Protein AF-A0A1W2BF92-F1 (afdb_monomer_lite)

pLDDT: mean 70.76, std 17.31, range [30.48, 93.75]

Sequence (198 aa):
MRKFMKIHILICIIYGFLFNINAYSQMSSNKFELELEKGIEQENPQYYNGLKTILKEFQEHLISKGIIENSDYKSYVGLLNEVSLDKHKEYKIDFNIEDSLQNLAKRLNYKGPSPEILAKRVKYFNETHSKSFLFNQKVSKLARENKEFNRFIYASILLEIYDENDFVLPMVKLNFFRLLDPNSDFVVTTYVGKGYPE

Organism: NCBI:txid504486

Structure (mmCIF, N/CA/C/O backbone):
data_AF-A0A1W2BF92-F1
#
_entry.id   AF-A0A1W2BF92-F1
#
loop_
_atom_site.group_PDB
_atom_site.id
_atom_site.type_symbol
_atom_site.label_atom_id
_atom_site.label_alt_id
_atom_site.label_comp_id
_atom_site.label_asym_id
_atom_site.label_entity_id
_atom_site.label_seq_id
_atom_site.pdbx_PDB_ins_code
_atom_site.Cartn_x
_atom_site.Cartn_y
_atom_site.Cartn_z
_atom_site.occupancy
_atom_site.B_iso_or_equiv
_atom_site.auth_seq_id
_atom_site.auth_comp_id
_atom_site.auth_asym_id
_atom_site.auth_atom_id
_atom_site.pdbx_PDB_model_num
ATOM 1 N N . MET A 1 1 ? 44.942 17.182 48.357 1.00 42.00 1 MET A N 1
ATOM 2 C CA . MET A 1 1 ? 44.927 17.000 46.885 1.00 42.00 1 MET A CA 1
ATOM 3 C C . MET A 1 1 ? 43.512 16.662 46.410 1.00 42.00 1 MET A C 1
ATOM 5 O O . MET A 1 1 ? 43.121 15.508 46.414 1.00 42.00 1 MET A O 1
ATOM 9 N N . ARG A 1 2 ? 42.708 17.674 46.055 1.00 46.66 2 ARG A N 1
ATOM 10 C CA . ARG A 1 2 ? 41.346 17.536 45.494 1.00 46.66 2 ARG A CA 1
ATOM 11 C C . ARG A 1 2 ? 41.205 18.514 44.322 1.00 46.66 2 ARG A C 1
ATOM 13 O O . ARG A 1 2 ? 40.629 19.580 44.488 1.00 46.66 2 ARG A O 1
ATOM 20 N N . LYS A 1 3 ? 41.794 18.210 43.163 1.00 44.38 3 LYS A N 1
ATOM 21 C CA . LYS A 1 3 ? 41.564 18.999 41.929 1.00 44.38 3 LYS A CA 1
ATOM 22 C C . LYS A 1 3 ? 41.477 18.179 40.635 1.00 44.38 3 LYS A C 1
ATOM 24 O O . LYS A 1 3 ? 40.933 18.689 39.669 1.00 44.38 3 LYS A O 1
ATOM 29 N N . PHE A 1 4 ? 41.882 16.906 40.622 1.00 39.03 4 PHE A N 1
ATOM 30 C CA . PHE A 1 4 ? 41.870 16.099 39.391 1.00 39.03 4 PHE A CA 1
ATOM 31 C C . PHE A 1 4 ? 40.548 15.364 39.092 1.00 39.03 4 PHE A C 1
ATOM 33 O O . PHE A 1 4 ? 40.265 15.080 37.935 1.00 39.03 4 PHE A O 1
ATOM 40 N N . MET A 1 5 ? 39.672 15.139 40.082 1.00 38.97 5 MET A N 1
ATOM 41 C CA . MET A 1 5 ? 38.412 14.400 39.862 1.00 38.97 5 MET A CA 1
ATOM 42 C C . MET A 1 5 ? 37.338 15.161 39.066 1.00 38.97 5 MET A C 1
ATOM 44 O O . MET A 1 5 ? 36.429 14.532 38.538 1.00 38.97 5 MET A O 1
ATOM 48 N N . LYS A 1 6 ? 37.405 16.497 38.959 1.00 35.97 6 LYS A N 1
ATOM 49 C CA . LYS A 1 6 ? 36.344 17.273 38.286 1.00 35.97 6 LYS A CA 1
ATOM 50 C C . LYS A 1 6 ? 36.469 17.282 36.758 1.00 35.97 6 LYS A C 1
ATOM 52 O O . LYS A 1 6 ? 35.450 17.334 36.082 1.00 35.97 6 LYS A O 1
ATOM 57 N N . ILE A 1 7 ? 37.686 17.184 36.214 1.00 43.19 7 ILE A N 1
ATOM 58 C CA . ILE A 1 7 ? 37.920 17.224 34.759 1.00 43.19 7 ILE A CA 1
ATOM 59 C C . ILE A 1 7 ? 37.537 15.892 34.103 1.00 43.19 7 ILE A C 1
ATOM 61 O O . ILE A 1 7 ? 36.932 15.889 33.037 1.00 43.19 7 ILE A O 1
ATOM 65 N N . HIS A 1 8 ? 37.817 14.759 34.751 1.00 37.59 8 HIS A N 1
ATOM 66 C CA . HIS A 1 8 ? 37.477 13.444 34.196 1.00 37.59 8 HIS A CA 1
ATOM 67 C C . HIS A 1 8 ? 35.967 13.183 34.186 1.00 37.59 8 HIS A C 1
ATOM 69 O O . HIS A 1 8 ? 35.456 12.631 33.219 1.00 37.59 8 HIS A O 1
ATOM 75 N N . ILE A 1 9 ? 35.234 13.670 35.194 1.00 50.66 9 ILE A N 1
ATOM 76 C CA . ILE A 1 9 ? 33.765 13.608 35.194 1.00 50.66 9 ILE A CA 1
ATOM 77 C C . ILE A 1 9 ? 33.187 14.481 34.067 1.00 50.66 9 ILE A C 1
ATOM 79 O O . ILE A 1 9 ? 32.264 14.053 33.381 1.00 50.66 9 ILE A O 1
ATOM 83 N N . LEU A 1 10 ? 33.764 15.661 33.810 1.00 43.12 10 LEU A N 1
ATOM 84 C CA . LEU A 1 10 ? 33.308 16.551 32.737 1.00 43.12 10 LEU A CA 1
ATOM 85 C C . LEU A 1 10 ? 33.543 15.951 31.337 1.00 43.12 10 LEU A C 1
ATOM 87 O O . LEU A 1 10 ? 32.662 16.027 30.485 1.00 43.12 10 LEU A O 1
ATOM 91 N N . ILE A 1 11 ? 34.692 15.302 31.111 1.00 50.09 11 ILE A N 1
ATOM 92 C CA . ILE A 1 11 ? 35.009 14.633 29.836 1.00 50.09 11 ILE A CA 1
ATOM 93 C C . ILE A 1 11 ? 34.083 13.431 29.599 1.00 50.09 11 ILE A C 1
ATOM 95 O O . ILE A 1 11 ? 33.593 13.263 28.485 1.00 50.09 11 ILE A O 1
ATOM 99 N N . CYS A 1 12 ? 33.766 12.644 30.632 1.00 46.81 12 CYS A N 1
ATOM 100 C CA . CYS A 1 12 ? 32.823 11.528 30.506 1.00 46.81 12 CYS A CA 1
ATOM 101 C C . CYS A 1 12 ? 31.386 11.992 30.216 1.00 46.81 12 CYS A C 1
ATOM 103 O O . CYS A 1 12 ? 30.682 11.332 29.457 1.00 46.81 12 CYS A O 1
ATOM 105 N N . ILE A 1 13 ? 30.954 13.135 30.760 1.00 50.81 13 ILE A N 1
ATOM 106 C CA . ILE A 1 13 ? 29.630 13.709 30.463 1.00 50.81 13 ILE A CA 1
ATOM 107 C C . ILE A 1 13 ? 29.575 14.234 29.022 1.00 50.81 13 ILE A C 1
ATOM 109 O O . ILE A 1 13 ? 28.582 14.006 28.338 1.00 50.81 13 ILE A O 1
ATOM 113 N N . ILE A 1 14 ? 30.644 14.868 28.528 1.00 51.12 14 ILE A N 1
ATOM 114 C CA . ILE A 1 14 ? 30.721 15.351 27.140 1.00 51.12 14 ILE A CA 1
ATOM 115 C C . ILE A 1 14 ? 30.773 14.178 26.151 1.00 51.12 14 ILE A C 1
ATOM 117 O O . ILE A 1 14 ? 30.070 14.216 25.148 1.00 51.12 14 ILE A O 1
ATOM 121 N N . TYR A 1 15 ? 31.521 13.107 26.442 1.00 42.62 15 TYR A N 1
ATOM 122 C CA . TYR A 1 15 ? 31.497 11.884 25.627 1.00 42.62 15 TYR A CA 1
ATOM 123 C C . TYR A 1 15 ? 30.137 11.179 25.689 1.00 42.62 15 TYR A C 1
ATOM 125 O O . TYR A 1 15 ? 29.644 10.731 24.659 1.00 42.62 15 TYR A O 1
ATOM 133 N N . GLY A 1 16 ? 29.487 11.144 26.856 1.00 40.56 16 GLY A N 1
ATOM 134 C CA . GLY A 1 16 ? 28.121 10.640 27.001 1.00 40.56 16 GLY A CA 1
ATOM 135 C C . GLY A 1 16 ? 27.102 11.454 26.199 1.00 40.56 16 GLY A C 1
ATOM 136 O O . GLY A 1 16 ? 26.212 10.867 25.593 1.00 40.56 16 GLY A O 1
ATOM 137 N N . PHE A 1 17 ? 27.251 12.780 26.123 1.00 43.97 17 PHE A N 1
ATOM 138 C CA . PHE A 1 17 ? 26.407 13.638 25.288 1.00 43.97 17 PHE A CA 1
ATOM 139 C C . PHE A 1 17 ? 26.731 13.482 23.795 1.00 43.97 17 PHE A C 1
ATOM 141 O O . PHE A 1 17 ? 25.816 13.320 23.001 1.00 43.97 17 PHE A O 1
ATOM 148 N N . LEU A 1 18 ? 28.006 13.436 23.397 1.00 39.97 18 LEU A N 1
ATOM 149 C CA . LEU A 1 18 ? 28.418 13.271 21.994 1.00 39.97 18 LEU A CA 1
ATOM 150 C C . LEU A 1 18 ? 28.071 11.885 21.424 1.00 39.97 18 LEU A C 1
ATOM 152 O O . LEU A 1 18 ? 27.736 11.788 20.247 1.00 39.97 18 LEU A O 1
ATOM 156 N N . PHE A 1 19 ? 28.075 10.829 22.245 1.00 38.28 19 PHE A N 1
ATOM 157 C CA . PHE A 1 19 ? 27.623 9.496 21.830 1.00 38.28 19 PHE A CA 1
ATOM 158 C C . PHE A 1 19 ? 26.103 9.304 21.930 1.00 38.28 19 PHE A C 1
ATOM 160 O O . PHE A 1 19 ? 25.558 8.536 21.143 1.00 38.28 19 PHE A O 1
ATOM 167 N N . ASN A 1 20 ? 25.395 10.034 22.803 1.00 37.56 20 ASN A N 1
ATOM 168 C CA . ASN A 1 20 ? 23.924 10.074 22.771 1.00 37.56 20 ASN A CA 1
ATOM 169 C C . ASN A 1 20 ? 23.371 10.976 21.658 1.00 37.56 20 ASN A C 1
ATOM 171 O O . ASN A 1 20 ? 22.225 10.799 21.258 1.00 37.56 20 ASN A O 1
ATOM 175 N N . ILE A 1 21 ? 24.166 11.887 21.087 1.00 40.53 21 ILE A N 1
ATOM 176 C CA . ILE A 1 21 ? 23.740 12.656 19.907 1.00 40.53 21 ILE A CA 1
ATOM 177 C C . ILE A 1 21 ? 23.655 11.760 18.653 1.00 40.53 21 ILE A C 1
ATOM 179 O O . ILE A 1 21 ? 22.843 12.031 17.778 1.00 40.53 21 ILE A O 1
ATOM 183 N N . ASN A 1 22 ? 24.366 10.626 18.610 1.00 33.88 22 ASN A N 1
ATOM 184 C CA . ASN A 1 22 ? 24.158 9.586 17.587 1.00 33.88 22 ASN A CA 1
ATOM 185 C C . ASN A 1 22 ? 23.071 8.557 17.958 1.00 33.88 22 ASN A C 1
ATOM 187 O O . ASN A 1 22 ? 22.793 7.657 17.172 1.00 33.88 22 ASN A O 1
ATOM 191 N N . ALA A 1 23 ? 22.453 8.697 19.136 1.00 36.94 23 ALA A N 1
ATOM 192 C CA . ALA A 1 23 ? 21.217 8.013 19.510 1.00 36.94 23 ALA A CA 1
ATOM 193 C C . ALA A 1 23 ? 19.978 8.903 19.296 1.00 36.94 23 ALA A C 1
ATOM 195 O O . ALA A 1 23 ? 18.866 8.499 19.639 1.00 36.94 23 ALA A O 1
ATOM 196 N N . TYR A 1 24 ? 20.135 10.081 18.670 1.00 35.91 24 TYR A N 1
ATOM 197 C CA . TYR A 1 24 ? 19.048 10.602 17.851 1.00 35.91 24 TYR A CA 1
ATOM 198 C C . TYR A 1 24 ? 18.766 9.534 16.810 1.00 35.91 24 TYR A C 1
ATOM 200 O O . TYR A 1 24 ? 19.644 9.206 16.013 1.00 35.91 24 TYR A O 1
ATOM 208 N N . SER A 1 25 ? 17.560 8.973 16.875 1.00 40.12 25 SER A N 1
ATOM 209 C CA . SER A 1 25 ? 16.937 8.198 15.813 1.00 40.12 25 SER A CA 1
ATOM 210 C C . SER A 1 25 ? 17.530 8.608 14.467 1.00 40.12 25 SER A C 1
ATOM 212 O O . SER A 1 25 ? 17.279 9.726 14.005 1.00 40.12 25 SER A O 1
ATOM 214 N N . GLN A 1 26 ? 18.344 7.752 13.847 1.00 44.19 26 GLN A N 1
ATOM 215 C CA . GLN A 1 26 ? 18.575 7.896 12.418 1.00 44.19 26 GLN A CA 1
ATOM 216 C C . GLN A 1 26 ? 17.192 7.713 11.805 1.00 44.19 26 GLN A C 1
ATOM 218 O O . GLN A 1 26 ? 16.708 6.587 11.710 1.00 44.19 26 GLN A O 1
ATOM 223 N N . MET A 1 27 ? 16.503 8.838 11.564 1.00 51.09 27 MET A N 1
ATOM 224 C CA . MET A 1 27 ? 15.141 8.850 11.055 1.00 51.09 27 MET A CA 1
ATOM 225 C C . MET A 1 27 ? 15.158 7.982 9.816 1.00 51.09 27 MET A C 1
ATOM 227 O O . MET A 1 27 ? 15.932 8.221 8.883 1.00 51.09 27 MET A O 1
ATOM 231 N N . SER A 1 28 ? 14.360 6.927 9.861 1.00 60.97 28 SER A N 1
ATOM 232 C CA . SER A 1 28 ? 14.237 6.036 8.736 1.00 60.97 28 SER A CA 1
ATOM 233 C C . SER A 1 28 ? 13.740 6.838 7.535 1.00 60.97 28 SER A C 1
ATOM 235 O O . SER A 1 28 ? 12.911 7.741 7.657 1.00 60.97 28 SER A O 1
ATOM 237 N N . SER A 1 29 ? 14.320 6.575 6.372 1.00 70.31 29 SER A N 1
ATOM 238 C CA . SER A 1 29 ? 14.093 7.365 5.168 1.00 70.31 29 SER A CA 1
ATOM 239 C C . SER A 1 29 ? 13.235 6.595 4.177 1.00 70.31 29 SER A C 1
ATOM 241 O O . SER A 1 29 ? 13.363 5.380 4.052 1.00 70.31 29 SER A O 1
ATOM 243 N N . ASN A 1 30 ? 12.414 7.335 3.431 1.00 72.94 30 ASN A N 1
ATOM 244 C CA . ASN A 1 30 ? 11.644 6.831 2.294 1.00 72.94 30 ASN A CA 1
ATOM 245 C C . ASN A 1 30 ? 12.386 6.979 0.949 1.00 72.94 30 ASN A C 1
ATOM 247 O O . ASN A 1 30 ? 11.792 6.982 -0.129 1.00 72.94 30 ASN A O 1
ATOM 251 N N . LYS A 1 31 ? 13.704 7.200 0.980 1.00 73.75 31 LYS A N 1
ATOM 252 C CA . LYS A 1 31 ? 14.497 7.478 -0.225 1.00 73.75 31 LYS A CA 1
ATOM 253 C C . LYS A 1 31 ? 14.572 6.279 -1.167 1.00 73.75 31 LYS A C 1
ATOM 255 O O . LYS A 1 31 ? 14.502 6.470 -2.378 1.00 73.75 31 LYS A O 1
ATOM 260 N N . PHE A 1 32 ? 14.694 5.066 -0.631 1.00 72.62 32 PHE A N 1
ATOM 261 C CA . PHE A 1 32 ? 14.631 3.844 -1.435 1.00 72.62 32 PHE A CA 1
ATOM 262 C C . PHE A 1 32 ? 13.297 3.755 -2.183 1.00 72.62 32 PHE A C 1
ATOM 264 O O . PHE A 1 32 ? 13.260 3.428 -3.368 1.00 72.62 32 PHE A O 1
ATOM 271 N N . GLU A 1 33 ? 12.225 4.116 -1.490 1.00 73.7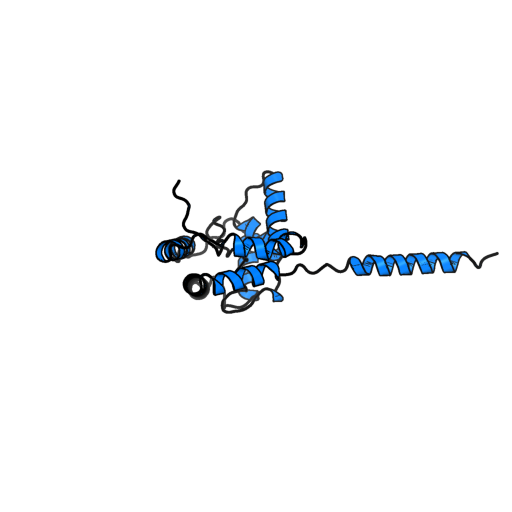5 33 GLU A N 1
ATOM 272 C CA . GLU A 1 33 ? 10.845 4.005 -1.915 1.00 73.75 33 GLU A CA 1
ATOM 273 C C . GLU A 1 33 ? 10.523 4.971 -3.051 1.00 73.75 33 GLU A C 1
ATOM 275 O O . GLU A 1 33 ? 9.954 4.583 -4.072 1.00 73.75 33 GLU A O 1
ATOM 280 N N . LEU A 1 34 ? 10.974 6.214 -2.900 1.00 76.44 34 LEU A N 1
ATOM 281 C CA . LEU A 1 34 ? 10.844 7.259 -3.913 1.00 76.44 34 LEU A CA 1
ATOM 282 C C . LEU A 1 34 ? 11.666 6.952 -5.165 1.00 76.44 34 LEU A C 1
ATOM 284 O O . LEU A 1 34 ? 11.254 7.269 -6.278 1.00 76.44 34 LEU A O 1
ATOM 288 N N . GLU A 1 35 ? 12.840 6.344 -5.010 1.00 74.81 35 GLU A N 1
ATOM 289 C CA . GLU A 1 35 ? 13.630 5.936 -6.165 1.00 74.81 35 GLU A CA 1
ATOM 290 C C . GLU A 1 35 ? 12.971 4.736 -6.855 1.00 74.81 35 GLU A C 1
ATOM 292 O O . GLU A 1 35 ? 12.761 4.841 -8.060 1.00 74.81 35 GLU A O 1
ATOM 297 N N . LEU A 1 36 ? 12.564 3.691 -6.101 1.00 75.00 36 LEU A N 1
ATOM 298 C CA . LEU A 1 36 ? 11.431 2.766 -6.354 1.00 75.00 36 LEU A CA 1
ATOM 299 C C . LEU A 1 36 ? 10.491 3.227 -7.489 1.00 75.00 36 LEU A C 1
ATOM 301 O O . LEU A 1 36 ? 10.542 2.838 -8.664 1.00 75.00 36 LEU A O 1
ATOM 305 N N . GLU A 1 37 ? 9.660 4.157 -7.067 1.00 77.19 37 GLU A N 1
ATOM 306 C CA . GLU A 1 37 ? 8.627 4.817 -7.835 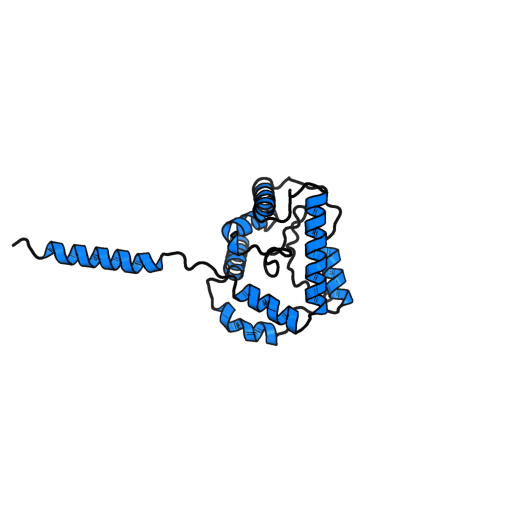1.00 77.19 37 GLU A CA 1
ATOM 307 C C . GLU A 1 37 ? 9.145 5.463 -9.119 1.00 77.19 37 GLU A C 1
ATOM 309 O O . GLU A 1 37 ? 8.680 5.116 -10.204 1.00 77.19 37 GLU A O 1
ATOM 314 N N . LYS A 1 38 ? 10.152 6.341 -9.024 1.00 79.62 38 LYS A N 1
ATOM 315 C CA . LYS A 1 38 ? 10.643 7.115 -10.177 1.00 79.62 38 LYS A CA 1
ATOM 316 C C . LYS A 1 38 ? 11.066 6.241 -11.346 1.00 79.62 38 LYS A C 1
ATOM 318 O O . LYS A 1 38 ? 10.788 6.573 -12.491 1.00 79.62 38 LYS A O 1
ATOM 323 N N . GLY A 1 39 ? 11.749 5.124 -11.095 1.00 78.75 39 GLY A N 1
ATOM 324 C CA . GLY A 1 39 ? 12.138 4.267 -12.228 1.00 78.75 39 GLY A CA 1
ATOM 325 C C . GLY A 1 39 ? 10.971 3.487 -12.812 1.00 78.75 39 GLY A C 1
ATOM 326 O O . GLY A 1 39 ? 10.982 3.231 -14.005 1.00 78.75 39 GLY A O 1
ATOM 327 N N . ILE A 1 40 ? 9.949 3.148 -12.024 1.00 79.81 40 ILE A N 1
ATOM 328 C CA . ILE A 1 40 ? 8.753 2.490 -12.570 1.00 79.81 40 ILE A CA 1
ATOM 329 C C . ILE A 1 40 ? 7.938 3.484 -13.388 1.00 79.81 40 ILE A C 1
ATOM 331 O O . ILE A 1 40 ? 7.480 3.134 -14.471 1.00 79.81 40 ILE A O 1
ATOM 335 N N . GLU A 1 41 ? 7.827 4.729 -12.925 1.00 85.88 41 GLU A N 1
ATOM 336 C CA . GLU A 1 41 ? 7.270 5.831 -13.708 1.00 85.88 41 GLU A CA 1
ATOM 337 C C . GLU A 1 41 ? 8.029 6.024 -15.030 1.00 85.88 41 GLU A C 1
ATOM 339 O O . GLU A 1 41 ? 7.402 6.175 -16.075 1.00 85.88 41 GLU A O 1
ATOM 344 N N . GLN A 1 42 ? 9.363 5.962 -15.010 1.00 86.19 42 GLN A N 1
ATOM 345 C CA . GLN A 1 42 ? 10.193 6.122 -16.208 1.00 86.19 42 GLN A CA 1
ATOM 346 C C . GLN A 1 42 ? 10.093 4.939 -17.181 1.00 86.19 42 GLN A C 1
ATOM 348 O O . GLN A 1 42 ? 9.930 5.149 -18.380 1.00 86.19 42 GLN A O 1
ATOM 353 N N . GLU A 1 43 ? 10.207 3.703 -16.693 1.00 84.69 43 GLU A N 1
ATOM 354 C CA . GLU A 1 43 ? 10.224 2.508 -17.546 1.00 84.69 43 GLU A CA 1
ATOM 355 C C . GLU A 1 43 ? 8.822 2.075 -17.985 1.00 84.69 43 GLU A C 1
ATOM 357 O O . GLU A 1 43 ? 8.648 1.545 -19.080 1.00 84.69 43 GLU A O 1
ATOM 362 N N . ASN A 1 44 ? 7.816 2.276 -17.131 1.00 84.94 44 ASN A N 1
ATOM 363 C CA . ASN A 1 44 ? 6.451 1.796 -17.336 1.00 84.94 44 ASN A CA 1
ATOM 364 C C . ASN A 1 44 ? 5.411 2.873 -16.950 1.00 84.94 44 ASN A C 1
ATOM 366 O O . ASN A 1 44 ? 4.555 2.628 -16.092 1.00 84.94 44 ASN A O 1
ATOM 370 N N . PRO A 1 45 ? 5.407 4.052 -17.603 1.00 89.31 45 PRO A N 1
ATOM 371 C CA . PRO A 1 45 ? 4.549 5.183 -17.229 1.00 89.31 45 PRO A CA 1
ATOM 372 C C . PRO A 1 45 ? 3.052 4.858 -17.288 1.00 89.31 45 PRO A C 1
ATOM 374 O O . PRO A 1 45 ? 2.271 5.360 -16.483 1.00 89.31 45 PRO A O 1
ATOM 377 N N . GLN A 1 46 ? 2.628 3.997 -18.219 1.00 90.56 46 GLN A N 1
ATOM 378 C CA . GLN A 1 46 ? 1.230 3.562 -18.320 1.00 90.56 46 GLN A CA 1
ATOM 379 C C . GLN A 1 46 ? 0.805 2.703 -17.126 1.00 90.56 46 GLN A C 1
ATOM 381 O O . GLN A 1 46 ? -0.293 2.883 -16.603 1.00 90.56 46 GLN A O 1
ATOM 386 N N . TYR A 1 47 ? 1.678 1.795 -16.685 1.00 86.88 47 TYR A N 1
ATOM 387 C CA . TYR A 1 47 ? 1.433 0.979 -15.499 1.00 86.88 47 TYR A CA 1
ATOM 388 C C . TYR A 1 47 ? 1.419 1.853 -14.252 1.00 86.88 47 TYR A C 1
ATOM 390 O O . TYR A 1 47 ? 0.458 1.797 -13.491 1.00 86.88 47 TYR A O 1
ATOM 398 N N . TYR A 1 48 ? 2.413 2.734 -14.106 1.00 85.94 48 TYR A N 1
ATOM 399 C CA . TYR A 1 48 ? 2.467 3.684 -13.003 1.00 85.94 48 TYR A CA 1
ATOM 400 C C . TYR A 1 48 ? 1.192 4.532 -12.931 1.00 85.94 48 TYR A C 1
ATOM 402 O O . TYR A 1 48 ? 0.542 4.545 -11.896 1.00 85.94 48 TYR A O 1
ATOM 410 N N . ASN A 1 49 ? 0.751 5.150 -14.033 1.00 87.50 49 ASN A N 1
ATOM 411 C CA . ASN A 1 49 ? -0.500 5.917 -14.064 1.00 87.50 49 ASN A CA 1
ATOM 412 C C . ASN A 1 49 ? -1.738 5.074 -13.730 1.00 87.50 49 ASN A C 1
ATOM 414 O O . ASN A 1 49 ? -2.591 5.541 -12.980 1.00 87.50 49 ASN A O 1
ATOM 418 N N . GLY A 1 50 ? -1.821 3.842 -14.238 1.00 88.06 50 GLY A N 1
ATOM 419 C CA . GLY A 1 50 ? -2.910 2.926 -13.903 1.00 88.06 50 GLY A CA 1
ATOM 420 C C . GLY A 1 50 ? -2.963 2.584 -12.413 1.00 88.06 50 GLY A C 1
ATOM 421 O O . GLY A 1 50 ? -4.055 2.533 -11.852 1.00 88.06 50 GLY A O 1
ATOM 422 N N . LEU A 1 51 ? -1.803 2.417 -11.762 1.00 84.75 51 LEU A N 1
ATOM 423 C CA . LEU A 1 51 ? -1.738 2.240 -10.312 1.00 84.75 51 LEU A CA 1
ATOM 424 C C . LEU A 1 51 ? -2.356 3.442 -9.609 1.00 84.75 51 LEU A C 1
ATOM 426 O O . LEU A 1 51 ? -3.284 3.266 -8.828 1.00 84.75 51 LEU A O 1
ATOM 430 N N . LYS A 1 52 ? -1.910 4.663 -9.937 1.00 83.19 52 LYS A N 1
ATOM 431 C CA . LYS A 1 52 ? -2.424 5.893 -9.306 1.00 83.19 52 LYS A CA 1
ATOM 432 C C . LYS A 1 52 ? -3.946 5.972 -9.365 1.00 83.19 52 LYS A C 1
ATOM 434 O O . LYS A 1 52 ? -4.575 6.339 -8.378 1.00 83.19 52 LYS A O 1
ATOM 439 N N . THR A 1 53 ? -4.522 5.615 -10.512 1.00 87.00 53 THR A N 1
ATOM 440 C CA . THR A 1 53 ? -5.972 5.591 -10.710 1.00 87.00 53 THR A CA 1
ATOM 441 C C . THR A 1 53 ? -6.653 4.582 -9.790 1.00 87.00 53 THR A C 1
ATOM 443 O O . THR A 1 53 ? -7.534 4.981 -9.040 1.00 87.00 53 THR A O 1
ATOM 446 N N . ILE A 1 54 ? -6.208 3.321 -9.769 1.00 86.56 54 ILE A N 1
ATOM 447 C CA . ILE A 1 54 ? -6.815 2.274 -8.924 1.00 86.56 54 ILE A CA 1
ATOM 448 C C . ILE A 1 54 ? -6.725 2.637 -7.440 1.00 86.56 54 ILE A C 1
ATOM 450 O O . ILE A 1 54 ? -7.685 2.453 -6.697 1.00 86.56 54 ILE A O 1
ATOM 454 N N . LEU A 1 55 ? -5.582 3.169 -6.996 1.00 82.50 55 LEU A N 1
ATOM 455 C CA . LEU A 1 55 ? -5.399 3.543 -5.592 1.00 82.50 55 LEU A CA 1
ATOM 456 C C . LEU A 1 55 ? -6.301 4.708 -5.192 1.00 82.50 55 LEU A C 1
ATOM 458 O O . LEU A 1 55 ? -6.864 4.709 -4.099 1.00 82.50 55 LEU A O 1
ATOM 462 N N . LYS A 1 56 ? -6.456 5.682 -6.092 1.00 83.69 56 LYS A N 1
ATOM 463 C CA . LYS A 1 56 ? -7.377 6.795 -5.898 1.00 83.69 56 LYS A CA 1
ATOM 464 C C . LYS A 1 56 ? -8.827 6.304 -5.832 1.00 83.69 56 LYS A C 1
ATOM 466 O O . LYS A 1 56 ? -9.536 6.686 -4.910 1.00 83.69 56 LYS A O 1
ATOM 471 N N . GLU A 1 57 ? -9.243 5.435 -6.751 1.00 87.81 57 GLU A N 1
ATOM 472 C CA . GLU A 1 57 ? -10.592 4.850 -6.768 1.00 87.81 57 GLU A CA 1
ATOM 473 C C . GLU A 1 57 ? -10.875 4.050 -5.492 1.00 87.81 57 GLU A C 1
ATOM 475 O O . GLU A 1 57 ? -11.933 4.206 -4.890 1.00 87.81 57 GLU A O 1
ATOM 480 N N . PHE A 1 58 ? -9.909 3.257 -5.019 1.00 86.12 58 PHE A N 1
ATOM 481 C CA . PHE A 1 58 ? -10.039 2.545 -3.749 1.00 86.12 58 PHE A CA 1
ATOM 482 C C . PHE A 1 58 ? -10.179 3.505 -2.562 1.00 86.12 58 PHE A C 1
ATOM 484 O O . PHE A 1 58 ? -11.037 3.305 -1.707 1.00 86.12 58 PHE A O 1
ATOM 491 N N . GLN A 1 59 ? -9.379 4.574 -2.506 1.00 84.06 59 GLN A N 1
ATOM 492 C CA . GLN A 1 59 ? -9.487 5.573 -1.441 1.00 84.06 59 GLN A CA 1
ATOM 493 C C . GLN A 1 59 ? -10.848 6.281 -1.460 1.00 84.06 59 GLN A C 1
ATOM 495 O O . GLN A 1 59 ? -11.490 6.408 -0.418 1.00 84.06 59 GLN A O 1
ATOM 500 N N . GLU A 1 60 ? -11.304 6.719 -2.634 1.00 87.75 60 GLU A N 1
ATOM 501 C CA . GLU A 1 60 ? -12.634 7.311 -2.818 1.00 87.75 60 GLU A CA 1
ATOM 502 C C . GLU A 1 60 ? -13.733 6.333 -2.393 1.00 87.75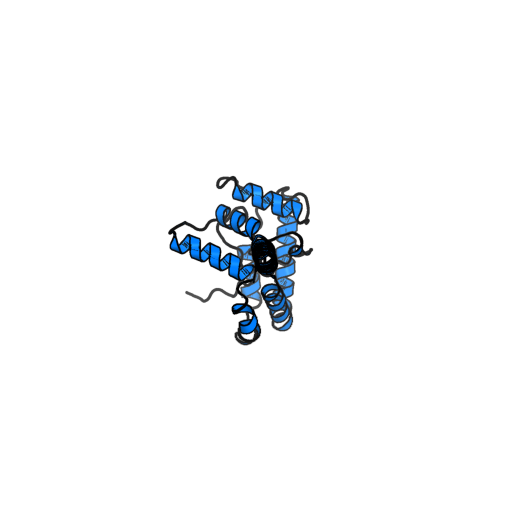 60 GLU A C 1
ATOM 504 O O . GLU A 1 60 ? -14.714 6.732 -1.764 1.00 87.75 60 GLU A O 1
ATOM 509 N N . HIS A 1 61 ? -13.533 5.040 -2.647 1.00 90.06 61 HIS A N 1
ATOM 510 C CA . HIS A 1 61 ? -14.434 3.992 -2.196 1.00 90.06 61 HIS A CA 1
ATOM 511 C C . HIS A 1 61 ? -14.497 3.896 -0.670 1.00 90.06 61 HIS A C 1
ATOM 513 O O . HIS A 1 61 ? -15.594 3.919 -0.111 1.00 90.06 61 HIS A O 1
ATOM 519 N N . LEU A 1 62 ? -13.349 3.866 0.017 1.00 88.62 62 LEU A N 1
ATOM 520 C CA . LEU A 1 62 ? -13.291 3.865 1.486 1.00 88.62 62 LEU A CA 1
ATOM 521 C C . LEU A 1 62 ? -13.998 5.092 2.084 1.00 88.62 62 LEU A C 1
ATOM 523 O O . LEU A 1 62 ? -14.745 4.952 3.055 1.00 88.62 62 LEU A O 1
ATOM 527 N N . ILE A 1 63 ? -13.820 6.270 1.474 1.00 90.19 63 ILE A N 1
ATOM 528 C CA . ILE A 1 63 ? -14.512 7.506 1.872 1.00 90.19 63 ILE A CA 1
ATOM 529 C C . ILE A 1 63 ? -16.024 7.363 1.665 1.00 90.19 63 ILE A C 1
ATOM 531 O O . ILE A 1 63 ? -16.808 7.629 2.573 1.00 90.19 63 ILE A O 1
ATOM 535 N N . SER A 1 64 ? -16.455 6.885 0.494 1.00 93.75 64 SER A N 1
ATOM 536 C CA . SER A 1 64 ? -17.881 6.740 0.162 1.00 93.75 64 SER A CA 1
ATOM 537 C C . SER A 1 64 ? -18.625 5.771 1.089 1.00 93.75 64 SER A C 1
ATOM 539 O O . SER A 1 64 ? -19.823 5.928 1.326 1.00 93.75 64 SER A O 1
ATOM 541 N N . LYS A 1 65 ? -17.913 4.779 1.638 1.00 93.19 65 LYS A N 1
ATOM 542 C CA . LYS A 1 65 ? -18.439 3.809 2.607 1.00 93.19 65 LYS A CA 1
ATOM 543 C C . LYS A 1 65 ? -18.354 4.303 4.055 1.00 93.19 65 LYS A C 1
ATOM 545 O O . LYS A 1 65 ? -18.779 3.578 4.952 1.00 93.19 65 LYS A O 1
ATOM 550 N N . GLY A 1 66 ? -17.819 5.503 4.291 1.00 91.88 66 GLY A N 1
ATOM 551 C CA . GLY A 1 66 ? -17.621 6.068 5.627 1.00 91.88 66 GLY A CA 1
ATOM 552 C C . GLY A 1 66 ? -16.587 5.312 6.463 1.00 91.88 66 GLY A C 1
ATOM 553 O O . GLY A 1 66 ? -16.639 5.368 7.687 1.00 91.88 66 GLY A O 1
ATOM 554 N N . ILE A 1 67 ? -15.686 4.568 5.814 1.00 90.31 67 ILE A N 1
ATOM 555 C CA . ILE A 1 67 ? -14.617 3.805 6.477 1.00 90.31 67 ILE A CA 1
ATOM 556 C C . ILE A 1 67 ? -13.490 4.748 6.900 1.00 90.31 67 ILE A C 1
ATOM 558 O O . ILE A 1 67 ? -12.896 4.579 7.959 1.00 90.31 67 ILE A O 1
ATOM 562 N N . ILE A 1 68 ? -13.223 5.758 6.073 1.00 89.38 68 ILE A N 1
ATOM 563 C CA . ILE A 1 68 ? -12.371 6.899 6.401 1.00 89.38 68 ILE A CA 1
ATOM 564 C C . ILE A 1 68 ? -13.156 8.182 6.124 1.00 89.38 68 ILE A C 1
ATOM 566 O O . ILE A 1 68 ? -13.992 8.215 5.223 1.00 89.38 68 ILE A O 1
ATOM 570 N N . GLU A 1 69 ? -12.911 9.235 6.901 1.00 89.62 69 GLU A N 1
ATOM 571 C CA . GLU A 1 69 ? -13.650 10.498 6.768 1.00 89.62 69 GLU A CA 1
ATOM 572 C C . GLU A 1 69 ? -13.278 11.234 5.479 1.00 89.62 69 GLU A C 1
ATOM 574 O O . GLU A 1 69 ? -14.132 11.751 4.760 1.00 89.62 69 GLU A O 1
ATOM 579 N N . ASN A 1 70 ? -11.983 11.288 5.187 1.00 87.12 70 ASN A N 1
ATOM 580 C CA . ASN A 1 70 ? -11.451 11.962 4.021 1.00 87.12 70 ASN A CA 1
ATOM 581 C C . ASN A 1 70 ? -10.105 11.335 3.621 1.00 87.12 70 ASN A C 1
ATOM 583 O O . ASN A 1 70 ? -9.715 10.268 4.102 1.00 87.12 70 ASN A O 1
ATOM 587 N N . SER A 1 71 ? -9.402 11.979 2.693 1.00 80.50 71 SER A N 1
ATOM 588 C CA . SER A 1 71 ? -8.153 11.461 2.151 1.00 80.50 71 SER A CA 1
ATOM 589 C C . SER A 1 71 ? -6.915 11.778 3.000 1.00 80.50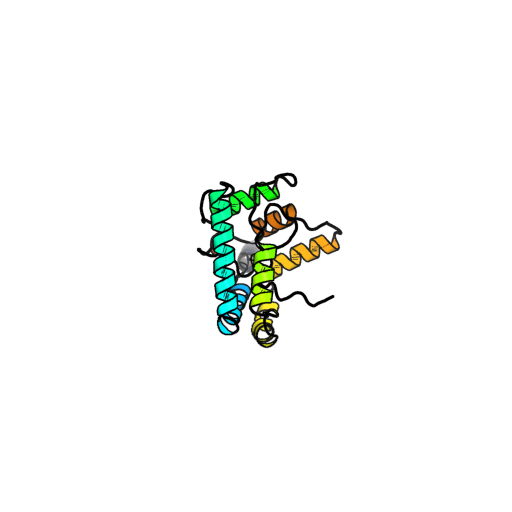 71 SER A C 1
ATOM 591 O O . SER A 1 71 ? -5.815 11.506 2.544 1.00 80.50 71 SER A O 1
ATOM 593 N N . ASP A 1 72 ? -7.029 12.389 4.178 1.00 82.69 72 ASP A N 1
ATOM 594 C CA . ASP A 1 72 ? -5.893 12.835 4.990 1.00 82.69 72 ASP A CA 1
ATOM 595 C C . ASP A 1 72 ? -5.205 11.712 5.792 1.00 82.69 72 ASP A C 1
ATOM 597 O O . ASP A 1 72 ? -5.702 10.592 5.946 1.00 82.69 72 ASP A O 1
ATOM 601 N N . TYR A 1 73 ? -4.009 12.029 6.302 1.00 80.94 73 TYR A N 1
ATOM 602 C CA . TYR A 1 73 ? -3.192 11.098 7.082 1.00 80.94 73 TYR A CA 1
ATOM 603 C C . TYR A 1 73 ? -3.919 10.612 8.337 1.00 80.94 73 TYR A C 1
ATOM 605 O O . TYR A 1 73 ? -3.856 9.432 8.678 1.00 80.94 73 TYR A O 1
ATOM 613 N N . LYS A 1 74 ? -4.636 11.515 9.012 1.00 86.94 74 LYS A N 1
ATOM 614 C CA . LYS A 1 74 ? -5.337 11.217 10.264 1.00 86.94 74 LYS A CA 1
ATOM 615 C C . LYS A 1 74 ? -6.451 10.199 10.052 1.00 86.94 74 LYS A C 1
ATOM 617 O O . LYS A 1 74 ? -6.572 9.277 10.853 1.00 86.94 74 LYS A O 1
ATOM 622 N N . SER A 1 75 ? -7.201 10.323 8.963 1.00 86.69 75 SER A N 1
ATOM 623 C CA . SER A 1 75 ? -8.267 9.401 8.578 1.00 86.69 75 SER A CA 1
ATOM 624 C C . SER A 1 75 ? -7.707 8.004 8.315 1.00 86.69 75 SER A C 1
ATOM 626 O O . SER A 1 75 ? -8.242 7.015 8.814 1.00 86.69 75 SER A O 1
ATOM 628 N N . TYR A 1 76 ? -6.577 7.913 7.605 1.00 84.06 76 TYR A N 1
ATOM 629 C CA . TYR A 1 76 ? -5.913 6.631 7.358 1.00 84.06 76 TYR A CA 1
ATOM 630 C C . TYR A 1 76 ? -5.334 6.007 8.639 1.00 84.06 76 TYR A C 1
ATOM 632 O O . TYR A 1 76 ? -5.511 4.816 8.884 1.00 84.06 76 TYR A O 1
ATOM 640 N N . VAL A 1 77 ? -4.696 6.800 9.505 1.00 86.75 77 VAL A N 1
ATOM 641 C CA . VAL A 1 77 ? -4.209 6.335 10.817 1.00 86.75 77 VAL A CA 1
ATOM 642 C C . VAL A 1 77 ? -5.355 5.881 11.718 1.00 86.75 77 VAL A C 1
ATOM 644 O O . VAL A 1 77 ? -5.190 4.913 12.459 1.00 86.75 77 VAL A O 1
ATOM 647 N N . GLY A 1 78 ? -6.514 6.539 11.655 1.00 88.50 78 GLY A N 1
ATOM 648 C CA . GLY A 1 78 ? -7.734 6.093 12.327 1.00 88.50 78 GLY A CA 1
ATOM 649 C C . GLY A 1 78 ? -8.099 4.664 11.925 1.00 88.50 78 GLY A C 1
ATOM 650 O O . GLY A 1 78 ? -8.181 3.793 12.790 1.00 88.50 78 GLY A O 1
ATOM 651 N N . LEU A 1 79 ? -8.185 4.399 10.617 1.00 88.00 79 LEU A N 1
ATOM 652 C CA . LEU A 1 79 ? -8.441 3.057 10.082 1.00 88.00 79 LEU A CA 1
ATOM 653 C C . LEU A 1 79 ? -7.398 2.031 10.550 1.00 88.00 79 LEU A C 1
ATOM 655 O O . LEU A 1 79 ? -7.760 0.944 11.002 1.00 88.00 79 LEU A O 1
ATOM 659 N N . LEU A 1 80 ? -6.106 2.366 10.467 1.00 87.25 80 LEU A N 1
ATOM 660 C CA . LEU A 1 80 ? -5.037 1.465 10.908 1.00 87.25 80 LEU A CA 1
ATOM 661 C C . LEU A 1 80 ? -5.148 1.141 12.400 1.00 87.25 80 LEU A C 1
ATOM 663 O O . LEU A 1 80 ? -5.009 -0.020 12.774 1.00 87.25 80 LEU A O 1
ATOM 667 N N . ASN A 1 81 ? -5.427 2.138 13.244 1.00 90.50 81 ASN A N 1
ATOM 668 C CA . ASN A 1 81 ? -5.626 1.920 14.674 1.00 90.50 81 ASN A CA 1
ATOM 669 C C . ASN A 1 81 ? -6.808 0.982 14.926 1.00 90.50 81 ASN A C 1
ATOM 671 O O . ASN A 1 81 ? -6.655 0.023 15.679 1.00 90.50 81 ASN A O 1
ATOM 675 N N . GLU A 1 82 ? -7.946 1.202 14.261 1.00 90.19 82 GLU A N 1
ATOM 676 C CA . GLU A 1 82 ? -9.118 0.331 14.389 1.00 90.19 82 GLU A CA 1
ATOM 677 C C . GLU A 1 82 ? -8.801 -1.124 14.017 1.00 90.19 82 GLU A C 1
ATOM 679 O O . GLU A 1 82 ? -9.081 -2.032 14.803 1.00 90.19 82 GLU A O 1
ATOM 684 N N . VAL A 1 83 ? -8.157 -1.358 12.867 1.00 87.62 83 VAL A N 1
ATOM 685 C CA . VAL A 1 83 ? -7.781 -2.720 12.439 1.00 87.62 83 VAL A CA 1
ATOM 686 C C . VAL A 1 83 ? -6.712 -3.332 13.351 1.00 87.62 83 VAL A C 1
ATOM 688 O O . VAL A 1 83 ? -6.736 -4.533 13.609 1.00 87.62 83 VAL A O 1
ATOM 691 N N . SER A 1 84 ? -5.792 -2.521 13.879 1.00 87.62 84 SER A N 1
ATOM 692 C CA . SER A 1 84 ? -4.726 -2.967 14.789 1.00 87.62 84 SER A CA 1
ATOM 693 C C . SER A 1 84 ? -5.188 -3.242 16.223 1.00 87.62 84 SER A C 1
ATOM 695 O O . SER A 1 84 ? -4.371 -3.630 17.055 1.00 87.62 84 SER A O 1
ATOM 697 N N . LEU A 1 85 ? -6.463 -3.001 16.543 1.00 88.38 85 LEU A N 1
ATOM 698 C CA . LEU A 1 85 ? -7.039 -3.236 17.870 1.00 88.38 85 LEU A CA 1
ATOM 699 C C . LEU A 1 85 ? -8.114 -4.325 17.852 1.00 88.38 85 LEU A C 1
ATOM 701 O O . LEU A 1 85 ? -8.284 -5.018 18.855 1.00 88.38 85 LEU A O 1
ATOM 705 N N . ASP A 1 86 ? -8.797 -4.519 16.723 1.00 82.44 86 ASP A N 1
ATOM 706 C CA . ASP A 1 86 ? -9.854 -5.515 16.584 1.00 82.44 86 ASP A CA 1
ATOM 707 C C . ASP A 1 86 ? -9.669 -6.376 15.329 1.00 82.44 86 ASP A C 1
ATOM 709 O O . ASP A 1 86 ? -9.999 -5.992 14.207 1.00 82.44 86 ASP A O 1
ATOM 713 N N . LYS A 1 87 ? -9.194 -7.608 15.538 1.00 74.44 87 LYS A N 1
ATOM 714 C CA . LYS A 1 87 ? -9.011 -8.593 14.464 1.00 74.44 87 LYS A CA 1
ATOM 715 C C . LYS A 1 87 ? -10.326 -9.056 13.817 1.00 74.44 87 LYS A C 1
ATOM 717 O O . LYS A 1 87 ? -10.284 -9.581 12.707 1.00 74.44 87 LYS A O 1
ATOM 722 N N . HIS A 1 88 ? -11.472 -8.875 14.477 1.00 80.62 88 HIS A N 1
ATOM 723 C CA . HIS A 1 88 ? -12.791 -9.304 13.996 1.00 80.62 88 HIS A CA 1
ATOM 724 C C . HIS A 1 88 ? -13.574 -8.194 13.292 1.00 80.62 88 HIS A C 1
ATOM 726 O O . HIS A 1 88 ? -14.653 -8.453 12.763 1.00 80.62 88 HIS A O 1
ATOM 732 N N . LYS A 1 89 ? -13.040 -6.971 13.267 1.00 80.00 89 LYS A N 1
ATOM 733 C CA . LYS A 1 89 ? -13.648 -5.846 12.567 1.00 80.00 89 LYS A CA 1
ATOM 734 C C . LYS A 1 89 ? -13.750 -6.154 11.072 1.00 80.00 89 LYS A C 1
ATOM 736 O O . LYS A 1 89 ? -12.750 -6.440 10.421 1.00 80.00 89 LYS A O 1
ATOM 741 N N . GLU A 1 90 ? -14.958 -6.066 10.532 1.00 83.69 90 GLU A N 1
ATOM 742 C CA . GLU A 1 90 ? -15.222 -6.174 9.099 1.00 83.69 90 GLU A CA 1
ATOM 743 C C . GLU A 1 90 ? -15.882 -4.893 8.599 1.00 83.69 90 GLU A C 1
ATOM 745 O O . GLU A 1 90 ? -16.767 -4.323 9.244 1.00 83.69 90 GLU A O 1
ATOM 750 N N . TYR A 1 91 ? -15.454 -4.449 7.425 1.00 84.38 91 TYR A N 1
ATOM 751 C CA . TYR A 1 91 ? -15.979 -3.274 6.753 1.00 84.38 91 TYR A CA 1
ATOM 752 C C . TYR A 1 91 ? -16.823 -3.700 5.556 1.00 84.38 91 TYR A C 1
ATOM 754 O O . TYR A 1 91 ? -16.591 -4.727 4.927 1.00 84.38 91 TYR A O 1
ATOM 762 N N . LYS A 1 92 ? -17.824 -2.905 5.186 1.00 85.88 92 LYS A N 1
ATOM 763 C CA . LYS A 1 92 ? -18.602 -3.178 3.972 1.00 85.88 92 LYS A CA 1
ATOM 764 C C . LYS A 1 92 ? -17.870 -2.620 2.754 1.00 85.88 92 LYS A C 1
ATOM 766 O O . LYS A 1 92 ? -18.126 -1.490 2.344 1.00 85.88 92 LYS A O 1
ATOM 771 N N . ILE A 1 93 ? -16.968 -3.425 2.195 1.00 83.81 93 ILE A N 1
ATOM 772 C CA . ILE A 1 93 ? -16.187 -3.107 0.996 1.00 83.81 93 ILE A CA 1
ATOM 773 C C . ILE A 1 93 ? -16.565 -4.077 -0.120 1.00 83.81 93 ILE A C 1
ATOM 775 O O . ILE A 1 93 ? -16.408 -5.283 0.005 1.00 83.81 93 ILE A O 1
ATOM 779 N N . ASP A 1 94 ? -17.061 -3.519 -1.214 1.00 88.44 94 ASP A N 1
ATOM 780 C CA . ASP A 1 94 ? -17.383 -4.170 -2.489 1.00 88.44 94 ASP A CA 1
ATOM 781 C C . ASP A 1 94 ? -16.388 -3.798 -3.609 1.00 88.44 94 ASP A C 1
ATOM 783 O O . ASP A 1 94 ? -16.582 -4.181 -4.760 1.00 88.44 94 ASP A O 1
ATOM 787 N N . PHE A 1 95 ? -15.303 -3.083 -3.286 1.00 86.88 95 PHE A N 1
ATOM 788 C CA . PHE A 1 95 ? -14.196 -2.821 -4.207 1.00 86.88 95 PHE A CA 1
ATOM 789 C C . PHE A 1 95 ? -13.094 -3.866 -4.015 1.00 86.88 95 PHE A C 1
ATOM 791 O O . PHE A 1 95 ? -12.468 -3.910 -2.957 1.00 86.88 95 PHE A O 1
ATOM 798 N N . ASN A 1 96 ? -12.822 -4.673 -5.043 1.00 86.19 96 ASN A N 1
ATOM 799 C CA . ASN A 1 96 ? -11.716 -5.627 -5.014 1.00 86.19 96 ASN A CA 1
ATOM 800 C C . ASN A 1 96 ? -10.432 -4.982 -5.567 1.00 86.19 96 ASN A C 1
ATOM 802 O O . ASN A 1 96 ? -10.216 -4.903 -6.784 1.00 86.19 96 ASN A O 1
ATOM 806 N N . ILE A 1 97 ? -9.581 -4.492 -4.662 1.00 83.94 97 ILE A N 1
ATOM 807 C CA . ILE A 1 97 ? -8.307 -3.863 -5.029 1.00 83.94 97 ILE A CA 1
ATOM 808 C C . ILE A 1 97 ? -7.302 -4.869 -5.596 1.00 83.94 97 ILE A C 1
ATOM 810 O O . ILE A 1 97 ? -6.573 -4.530 -6.529 1.00 83.94 97 ILE A O 1
ATOM 814 N N . GLU A 1 98 ? -7.287 -6.103 -5.092 1.00 81.38 98 GLU A N 1
ATOM 815 C CA . GLU A 1 98 ? -6.398 -7.155 -5.586 1.00 81.38 98 GLU A CA 1
ATOM 816 C C . GLU A 1 98 ? -6.688 -7.459 -7.059 1.00 81.38 98 GLU A C 1
ATOM 818 O O . GLU A 1 98 ? -5.793 -7.330 -7.900 1.00 81.38 98 GLU A O 1
ATOM 823 N N . ASP A 1 99 ? -7.949 -7.752 -7.389 1.00 84.44 99 ASP A N 1
ATOM 824 C CA . ASP A 1 99 ? -8.371 -8.022 -8.768 1.00 84.44 99 ASP A CA 1
ATOM 825 C C . ASP A 1 99 ? -8.049 -6.843 -9.688 1.00 84.44 99 ASP A C 1
ATOM 827 O O . ASP A 1 99 ? -7.576 -7.026 -10.811 1.00 84.44 99 ASP A O 1
ATOM 831 N N . SER A 1 100 ? -8.283 -5.614 -9.222 1.00 87.94 100 SER A N 1
ATOM 832 C CA . SER A 1 100 ? -8.018 -4.401 -10.000 1.00 87.94 100 SER A CA 1
ATOM 833 C C . SER A 1 100 ? -6.536 -4.285 -10.370 1.00 87.94 100 SER A C 1
ATOM 835 O O . SER A 1 100 ? -6.192 -4.042 -11.534 1.00 87.94 100 SER A O 1
ATOM 837 N N . LEU A 1 101 ? -5.644 -4.514 -9.403 1.00 83.88 101 LEU A N 1
ATOM 838 C CA . LEU A 1 101 ? -4.196 -4.465 -9.604 1.00 83.88 101 LEU A CA 1
ATOM 839 C C . LEU A 1 101 ? -3.697 -5.614 -10.486 1.00 83.88 101 LEU A C 1
ATOM 841 O O . LEU A 1 101 ? -2.924 -5.379 -11.419 1.00 83.88 101 LEU A O 1
ATOM 845 N N . GLN A 1 102 ? -4.171 -6.840 -10.252 1.00 83.38 102 GLN A N 1
ATOM 846 C CA . GLN A 1 102 ? -3.824 -7.997 -11.081 1.00 83.38 102 GLN A CA 1
ATOM 847 C C . GLN A 1 102 ? -4.279 -7.803 -12.535 1.00 83.38 102 GLN A C 1
ATOM 849 O O . GLN A 1 102 ? -3.524 -8.073 -13.476 1.00 83.38 102 GLN A O 1
ATOM 854 N N . ASN A 1 103 ? -5.486 -7.271 -12.743 1.00 88.94 103 ASN A N 1
ATOM 855 C CA . ASN A 1 103 ? -6.012 -6.970 -14.072 1.00 88.94 103 ASN A CA 1
ATOM 856 C C . ASN A 1 103 ? -5.200 -5.882 -14.780 1.00 88.94 103 ASN A C 1
ATOM 858 O O . ASN A 1 103 ? -4.914 -6.020 -15.973 1.00 88.94 103 ASN A O 1
ATOM 862 N N . LEU A 1 104 ? -4.777 -4.830 -14.068 1.00 88.56 104 LEU A N 1
ATOM 863 C CA . LEU A 1 104 ? -3.882 -3.813 -14.624 1.00 88.56 104 LEU A CA 1
ATOM 864 C C . LEU A 1 104 ? -2.559 -4.432 -15.085 1.00 88.56 104 LEU A C 1
ATOM 866 O O . LEU A 1 104 ? -2.141 -4.212 -16.227 1.00 88.56 104 LEU A O 1
ATOM 870 N N . ALA A 1 105 ? -1.924 -5.216 -14.213 1.00 85.88 105 ALA A N 1
ATOM 871 C CA . ALA A 1 105 ? -0.652 -5.868 -14.491 1.00 85.88 105 ALA A CA 1
ATOM 872 C C . ALA A 1 105 ? -0.747 -6.795 -15.707 1.00 85.88 105 ALA A C 1
ATOM 874 O O . ALA A 1 105 ? 0.092 -6.736 -16.608 1.00 85.88 105 ALA A O 1
ATOM 875 N N . LYS A 1 106 ? -1.813 -7.600 -15.779 1.00 88.31 106 LYS A N 1
ATOM 876 C CA . LYS A 1 106 ? -2.092 -8.504 -16.899 1.00 88.31 106 LYS A CA 1
ATOM 877 C C . LYS A 1 106 ? -2.338 -7.741 -18.200 1.00 88.31 106 LYS A C 1
ATOM 879 O O . LYS A 1 106 ? -1.710 -8.062 -19.208 1.00 88.31 106 LYS A O 1
ATOM 884 N N . ARG A 1 107 ? -3.201 -6.716 -18.181 1.00 92.75 107 ARG A N 1
ATOM 885 C CA . ARG A 1 107 ? -3.543 -5.890 -19.355 1.00 92.75 107 ARG A CA 1
ATOM 886 C C . ARG 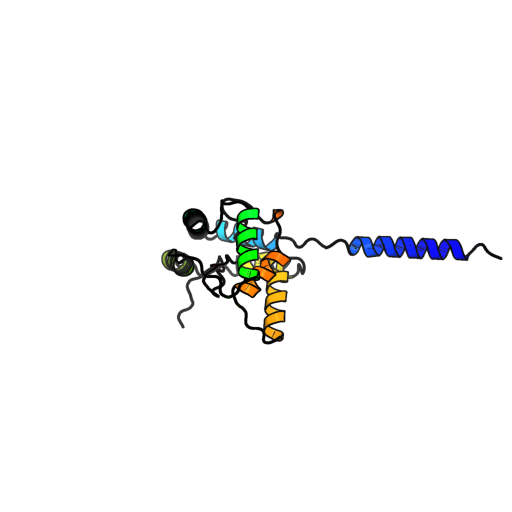A 1 107 ? -2.315 -5.216 -19.959 1.00 92.75 107 ARG A C 1
ATOM 888 O O . ARG A 1 107 ? -2.207 -5.129 -21.176 1.00 92.75 107 ARG A O 1
ATOM 895 N N . LEU A 1 108 ? -1.402 -4.749 -19.112 1.00 90.94 108 LEU A N 1
ATOM 896 C CA . LEU A 1 108 ? -0.174 -4.075 -19.535 1.00 90.94 108 LEU A CA 1
ATOM 897 C C . LEU A 1 108 ? 1.021 -5.028 -19.680 1.00 90.94 108 LEU A C 1
ATOM 899 O O . LEU A 1 108 ? 2.119 -4.579 -19.996 1.00 90.94 108 LEU A O 1
ATOM 903 N N . ASN A 1 109 ? 0.825 -6.334 -19.455 1.00 88.06 109 ASN A N 1
ATOM 904 C CA . ASN A 1 109 ? 1.881 -7.352 -19.434 1.00 88.06 109 ASN A CA 1
ATOM 905 C C . ASN A 1 109 ? 3.081 -6.947 -18.549 1.00 88.06 109 ASN A C 1
ATOM 907 O O . ASN A 1 109 ? 4.234 -7.258 -18.860 1.00 88.06 109 ASN A O 1
ATOM 911 N N . TYR A 1 110 ? 2.807 -6.244 -17.448 1.00 83.69 110 TYR A N 1
ATOM 912 C CA . TYR A 1 110 ? 3.823 -5.774 -16.517 1.00 83.69 110 TYR A CA 1
ATOM 913 C C . TYR A 1 110 ? 4.410 -6.962 -15.752 1.00 83.69 110 TYR A C 1
ATOM 915 O O . TYR A 1 110 ? 3.680 -7.805 -15.233 1.00 83.69 110 TYR A O 1
ATOM 923 N N . LYS A 1 111 ? 5.740 -7.055 -15.693 1.00 78.94 111 LYS A N 1
ATOM 924 C CA . LYS A 1 111 ? 6.461 -8.189 -15.081 1.00 78.94 111 LYS A CA 1
ATOM 925 C C . LYS A 1 111 ? 7.073 -7.856 -13.718 1.00 78.94 111 LYS A C 1
ATOM 927 O O . LYS A 1 111 ? 7.819 -8.666 -13.180 1.00 78.94 111 LYS A O 1
ATOM 932 N N . GLY A 1 112 ? 6.774 -6.678 -13.177 1.00 75.88 112 GLY A N 1
ATOM 933 C CA . GLY A 1 112 ? 7.503 -6.124 -12.044 1.00 75.88 112 GLY A CA 1
ATOM 934 C C . GLY A 1 112 ? 8.664 -5.218 -12.474 1.00 75.88 112 GLY A C 1
ATOM 935 O O . GLY A 1 112 ? 8.899 -5.026 -13.672 1.00 75.88 112 GLY A O 1
ATOM 936 N N . PRO A 1 113 ? 9.384 -4.645 -11.497 1.00 73.50 113 PRO A N 1
ATOM 937 C CA . PRO A 1 113 ? 10.515 -3.759 -11.751 1.00 73.50 113 PRO A CA 1
ATOM 938 C C . PRO A 1 113 ? 11.653 -4.493 -12.474 1.00 73.50 113 PRO A C 1
ATOM 940 O O . PRO A 1 113 ? 11.954 -5.643 -12.145 1.00 73.50 113 PRO A O 1
ATOM 943 N N . SER A 1 114 ? 12.312 -3.838 -13.435 1.00 73.12 114 SER A N 1
ATOM 944 C CA . SER A 1 114 ? 13.423 -4.449 -14.171 1.00 73.12 114 SER A CA 1
ATOM 945 C C . SER A 1 114 ? 14.632 -4.738 -13.261 1.00 73.12 114 SER A C 1
ATOM 947 O O . SER A 1 114 ? 14.849 -4.038 -12.263 1.00 73.12 114 SER A 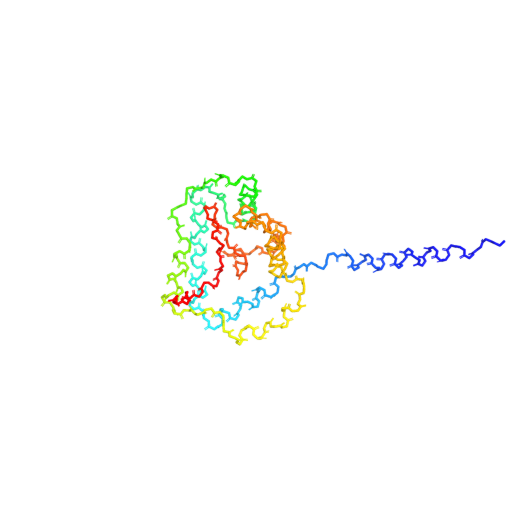O 1
ATOM 949 N N . PRO A 1 115 ? 15.487 -5.724 -13.602 1.00 70.44 115 PRO A N 1
ATOM 950 C CA . PRO A 1 115 ? 16.753 -5.929 -12.902 1.00 70.44 115 PRO A CA 1
ATOM 951 C C . PRO A 1 115 ? 17.642 -4.682 -12.897 1.00 70.44 115 PRO A C 1
ATOM 953 O O . PRO A 1 115 ? 18.375 -4.472 -11.940 1.00 70.44 115 PRO A O 1
ATOM 956 N N . GLU A 1 116 ? 17.565 -3.837 -13.929 1.00 69.56 116 GLU A N 1
ATOM 957 C CA . GLU A 1 116 ? 18.316 -2.581 -14.009 1.00 69.56 116 GLU A CA 1
ATOM 958 C C . GLU A 1 116 ? 17.834 -1.567 -12.965 1.00 69.56 116 GLU A C 1
ATOM 960 O O . GLU A 1 116 ? 18.649 -0.980 -12.247 1.00 69.56 116 GLU A O 1
ATOM 965 N N . ILE A 1 117 ? 16.515 -1.414 -12.816 1.00 70.44 117 ILE A N 1
ATOM 966 C CA . ILE A 1 117 ? 15.898 -0.667 -11.718 1.00 70.44 117 ILE A CA 1
ATOM 967 C C . ILE A 1 117 ? 16.385 -1.198 -10.366 1.00 70.44 117 ILE A C 1
ATOM 969 O O . ILE A 1 117 ? 16.798 -0.410 -9.512 1.00 70.44 117 ILE A O 1
ATOM 973 N N . LEU A 1 118 ? 16.341 -2.516 -10.157 1.00 69.94 118 LEU A N 1
ATOM 974 C CA . LEU A 1 118 ? 16.729 -3.128 -8.886 1.00 69.94 118 LEU A CA 1
ATOM 975 C C . LEU A 1 118 ? 18.231 -2.932 -8.616 1.00 69.94 118 LEU A C 1
ATOM 977 O O . LEU A 1 118 ? 18.614 -2.557 -7.508 1.00 69.94 118 LEU A O 1
ATOM 981 N N . ALA A 1 119 ? 19.076 -3.084 -9.639 1.00 67.38 119 ALA A N 1
ATOM 982 C CA . ALA A 1 119 ? 20.528 -2.921 -9.573 1.00 67.38 119 ALA A CA 1
ATOM 983 C C . ALA A 1 119 ? 20.945 -1.477 -9.261 1.00 67.38 119 ALA A C 1
ATOM 985 O O . ALA A 1 119 ? 21.751 -1.251 -8.356 1.00 67.38 119 ALA A O 1
ATOM 986 N N . LYS A 1 120 ? 20.333 -0.479 -9.921 1.00 63.97 120 LYS A N 1
ATOM 987 C CA . LYS A 1 120 ? 20.526 0.956 -9.610 1.00 63.97 120 LYS A CA 1
ATOM 988 C C . LYS A 1 120 ? 20.172 1.293 -8.157 1.00 63.97 120 LYS A C 1
ATOM 990 O O . LYS A 1 120 ? 20.559 2.351 -7.649 1.00 63.97 120 LYS A O 1
ATOM 995 N N . ARG A 1 121 ? 19.449 0.394 -7.484 1.00 61.91 121 ARG A N 1
ATOM 996 C CA . ARG A 1 121 ? 18.921 0.568 -6.132 1.00 61.91 121 ARG A CA 1
ATOM 997 C C . ARG A 1 121 ? 19.609 -0.282 -5.080 1.00 61.91 121 ARG A C 1
ATOM 999 O O . ARG A 1 121 ? 19.380 -0.026 -3.905 1.00 61.91 121 ARG A O 1
ATOM 1006 N N . VAL A 1 122 ? 20.535 -1.169 -5.459 1.00 59.88 122 VAL A N 1
ATOM 1007 C CA . VAL A 1 122 ? 21.421 -1.911 -4.535 1.00 59.88 122 VAL A CA 1
ATOM 1008 C C . VAL A 1 122 ? 22.125 -0.975 -3.546 1.00 59.88 122 VAL A C 1
ATOM 1010 O O . VAL A 1 122 ? 22.270 -1.313 -2.376 1.00 59.88 122 VAL A O 1
ATOM 1013 N N . LYS A 1 123 ? 22.457 0.255 -3.965 1.00 60.16 123 LYS A N 1
ATOM 1014 C CA . LYS A 1 123 ? 23.040 1.281 -3.081 1.00 60.16 123 LYS A CA 1
ATOM 1015 C C . LYS A 1 123 ? 22.148 1.667 -1.889 1.00 60.16 123 LYS A C 1
ATOM 1017 O O . LYS A 1 123 ? 22.677 2.062 -0.861 1.00 60.16 123 LYS A O 1
ATOM 1022 N N . TYR A 1 124 ? 20.830 1.527 -2.025 1.00 58.31 124 TYR A N 1
ATOM 1023 C CA . TYR A 1 124 ? 19.850 1.783 -0.968 1.00 58.31 124 TYR A CA 1
ATOM 1024 C C . TYR A 1 124 ? 19.508 0.523 -0.159 1.00 58.31 124 TYR A C 1
ATOM 1026 O O . TYR A 1 124 ? 19.053 0.642 0.970 1.00 58.31 124 TYR A O 1
ATOM 1034 N N . PHE A 1 125 ? 19.757 -0.685 -0.682 1.00 52.12 125 PHE A N 1
ATOM 1035 C CA . PHE A 1 125 ? 19.563 -1.932 0.077 1.00 52.12 125 PHE A CA 1
ATOM 1036 C C . PHE A 1 125 ? 20.528 -2.057 1.266 1.00 52.12 125 PHE A C 1
ATOM 1038 O O . PHE A 1 125 ? 20.207 -2.722 2.246 1.00 52.12 125 PHE A O 1
ATOM 1045 N N . ASN A 1 126 ? 21.680 -1.384 1.202 1.00 52.34 126 ASN A N 1
ATOM 1046 C CA . ASN A 1 126 ? 22.615 -1.276 2.324 1.00 52.34 126 ASN A CA 1
ATOM 1047 C C . ASN A 1 126 ? 22.246 -0.154 3.312 1.00 52.34 126 ASN A C 1
ATOM 1049 O O . ASN A 1 126 ? 22.913 -0.001 4.335 1.00 52.34 126 ASN A O 1
ATOM 1053 N N . GLU A 1 127 ? 21.200 0.635 3.040 1.00 58.22 127 GLU A N 1
ATOM 1054 C CA . GLU A 1 127 ? 20.665 1.579 4.015 1.00 58.22 127 GLU A CA 1
ATOM 1055 C C . GLU A 1 127 ? 19.762 0.798 4.980 1.00 58.22 127 GLU A C 1
ATOM 1057 O O . GLU A 1 127 ? 18.561 0.646 4.759 1.00 58.22 127 GLU A O 1
ATOM 1062 N N . THR A 1 128 ? 20.325 0.346 6.105 1.00 56.62 128 THR A N 1
ATOM 1063 C CA . THR A 1 128 ? 19.591 -0.273 7.234 1.00 56.62 128 THR A CA 1
ATOM 1064 C C . THR A 1 128 ? 18.482 0.616 7.821 1.00 56.62 128 THR A C 1
ATOM 1066 O O . THR A 1 128 ? 17.782 0.208 8.743 1.00 56.62 128 THR A O 1
ATOM 1069 N N . HIS A 1 129 ? 18.320 1.826 7.285 1.00 63.28 129 HIS A N 1
ATOM 1070 C CA . HIS A 1 129 ? 17.386 2.862 7.700 1.00 63.28 129 HIS A CA 1
ATOM 1071 C C . HIS A 1 129 ? 16.261 3.102 6.685 1.00 63.28 129 HIS A C 1
ATOM 1073 O O . HIS A 1 129 ? 15.471 4.017 6.889 1.00 63.28 129 HIS A O 1
ATOM 1079 N N . SER A 1 130 ? 16.141 2.334 5.594 1.00 71.44 130 SER A N 1
ATOM 1080 C CA . SER A 1 130 ? 14.922 2.407 4.770 1.00 71.44 130 SER A CA 1
ATOM 1081 C C . SER A 1 130 ? 13.714 1.927 5.583 1.00 71.44 130 SER A C 1
ATOM 1083 O O . SER A 1 130 ? 13.776 0.889 6.249 1.00 71.44 130 SER A O 1
ATOM 1085 N N . LYS A 1 131 ? 12.594 2.657 5.515 1.00 77.44 131 LYS A N 1
ATOM 1086 C CA . LYS A 1 131 ? 11.349 2.261 6.194 1.00 77.44 131 LYS A CA 1
ATOM 1087 C C . LYS A 1 131 ? 10.832 0.906 5.690 1.00 77.44 131 LYS A C 1
ATOM 1089 O O . LYS A 1 131 ? 10.457 0.065 6.504 1.00 77.44 131 LYS A O 1
ATOM 1094 N N . SER A 1 132 ? 10.935 0.612 4.392 1.00 70.44 132 SER A N 1
ATOM 1095 C CA . SER A 1 132 ? 10.608 -0.714 3.837 1.00 70.44 132 SER A CA 1
ATOM 1096 C C . SER A 1 132 ? 11.551 -1.810 4.323 1.00 70.44 132 SER A C 1
ATOM 1098 O O . SER A 1 132 ? 11.123 -2.950 4.518 1.00 70.44 132 SER A O 1
ATOM 1100 N N . PHE A 1 133 ? 12.832 -1.494 4.539 1.00 72.44 133 PHE A N 1
ATOM 1101 C CA . PHE A 1 133 ? 13.769 -2.450 5.126 1.00 72.44 133 PHE A CA 1
ATOM 1102 C C . PHE A 1 133 ? 13.387 -2.777 6.574 1.00 72.44 133 PHE A C 1
ATOM 1104 O O . PHE A 1 133 ? 13.281 -3.954 6.921 1.00 72.44 133 PHE A O 1
ATOM 1111 N N . LEU A 1 134 ? 13.089 -1.761 7.391 1.00 76.88 134 LEU A N 1
ATOM 1112 C CA . LEU A 1 134 ? 12.587 -1.944 8.759 1.00 76.88 134 LEU A CA 1
ATOM 1113 C C . LEU A 1 134 ? 11.284 -2.752 8.779 1.00 76.88 134 LEU A C 1
ATOM 1115 O O . LEU A 1 134 ? 11.121 -3.648 9.610 1.00 76.88 134 LEU A O 1
ATOM 1119 N N . PHE A 1 135 ? 10.389 -2.491 7.824 1.00 78.75 135 PHE A N 1
ATOM 1120 C CA . PHE A 1 135 ? 9.137 -3.223 7.668 1.00 78.75 135 PHE A CA 1
ATOM 1121 C C . PHE A 1 135 ? 9.413 -4.707 7.420 1.00 78.75 135 PHE A C 1
ATOM 1123 O O . PHE A 1 135 ? 8.954 -5.573 8.169 1.00 78.75 135 PHE A O 1
ATOM 1130 N N . ASN A 1 136 ? 10.235 -5.010 6.414 1.00 72.88 136 ASN A N 1
ATOM 1131 C CA . ASN A 1 136 ? 10.606 -6.381 6.075 1.00 72.88 136 ASN A CA 1
ATOM 1132 C C . ASN A 1 136 ? 11.355 -7.075 7.220 1.00 72.88 136 ASN A C 1
ATOM 1134 O O . ASN A 1 136 ? 11.139 -8.265 7.456 1.00 72.88 136 ASN A O 1
ATOM 1138 N N . GLN A 1 137 ? 12.194 -6.354 7.967 1.00 75.19 137 GLN A N 1
ATOM 1139 C CA . GLN A 1 137 ? 12.897 -6.888 9.132 1.00 75.19 137 GLN A CA 1
ATOM 1140 C C . GLN A 1 137 ? 11.916 -7.305 10.236 1.00 75.19 137 GLN A C 1
ATOM 1142 O O . GLN A 1 137 ? 12.085 -8.377 10.826 1.00 75.19 137 GLN A O 1
ATOM 1147 N N . LYS A 1 138 ? 10.873 -6.504 10.494 1.00 81.69 138 LYS A N 1
ATOM 1148 C CA . LYS A 1 138 ? 9.818 -6.838 11.463 1.00 81.69 138 LYS A CA 1
ATOM 1149 C C . LYS A 1 138 ? 8.986 -8.032 11.019 1.00 81.69 138 LYS A C 1
ATOM 1151 O O . LYS A 1 138 ? 8.820 -8.960 11.806 1.00 81.69 138 LYS A O 1
ATOM 1156 N N . VAL A 1 139 ? 8.552 -8.071 9.759 1.00 77.31 139 VAL A N 1
ATOM 1157 C CA . VAL A 1 139 ? 7.844 -9.240 9.206 1.00 77.31 139 VAL A CA 1
ATOM 1158 C C . VAL A 1 139 ? 8.710 -10.499 9.290 1.00 77.31 139 VAL A C 1
ATOM 1160 O O . VAL A 1 139 ? 8.255 -11.537 9.761 1.00 77.31 139 VAL A O 1
ATOM 1163 N N . SER A 1 140 ? 9.994 -10.400 8.940 1.00 69.44 140 SER A N 1
ATOM 1164 C CA . SER A 1 140 ? 10.937 -11.524 9.029 1.00 69.44 140 SER A CA 1
ATOM 1165 C C . SER A 1 140 ? 11.181 -11.972 10.472 1.00 69.44 140 SER A C 1
ATOM 1167 O O . SER A 1 140 ? 11.454 -13.142 10.733 1.00 69.44 140 SER A O 1
ATOM 1169 N N . LYS A 1 141 ? 11.119 -11.054 11.443 1.00 79.88 141 LYS A N 1
ATOM 1170 C CA . LYS A 1 141 ? 11.182 -11.395 12.868 1.00 79.88 141 LYS A CA 1
ATOM 1171 C C . LYS A 1 141 ? 9.938 -12.175 13.300 1.00 79.88 141 LYS A C 1
ATOM 1173 O O . LYS A 1 141 ? 10.096 -13.207 13.936 1.00 79.88 141 LYS A O 1
ATOM 1178 N N . LEU A 1 142 ? 8.745 -11.739 12.904 1.00 80.19 142 LEU A N 1
ATOM 1179 C CA . LEU A 1 142 ? 7.493 -12.445 13.202 1.00 80.19 142 LEU A CA 1
ATOM 1180 C C . LEU A 1 142 ? 7.469 -13.856 12.612 1.00 80.19 142 LEU A C 1
ATOM 1182 O O . LEU A 1 142 ? 7.143 -14.803 13.322 1.00 80.19 142 LEU A O 1
ATOM 1186 N N . ALA A 1 143 ? 7.904 -14.002 11.358 1.00 70.69 143 ALA A N 1
ATOM 1187 C CA . ALA A 1 143 ? 8.023 -15.303 10.706 1.00 70.69 143 ALA A CA 1
ATOM 1188 C C . ALA A 1 143 ? 8.975 -16.241 11.470 1.00 70.69 143 ALA A C 1
ATOM 1190 O O . ALA A 1 143 ? 8.648 -17.400 11.703 1.00 70.69 143 ALA A O 1
ATOM 1191 N N . ARG A 1 144 ? 10.127 -15.733 11.939 1.00 74.44 144 ARG A N 1
ATOM 1192 C CA . ARG A 1 144 ? 11.061 -16.501 12.789 1.00 74.44 144 ARG A CA 1
ATOM 1193 C C . ARG A 1 144 ? 10.478 -16.873 14.154 1.00 74.44 144 ARG A C 1
ATOM 1195 O O . ARG A 1 144 ? 10.911 -17.854 14.745 1.00 74.44 144 ARG A O 1
ATOM 1202 N N . GLU A 1 145 ? 9.523 -16.097 14.652 1.00 85.94 145 GLU A N 1
ATOM 1203 C CA . GLU A 1 145 ? 8.791 -16.361 15.894 1.00 85.94 145 GLU A CA 1
ATOM 1204 C C . GLU A 1 145 ? 7.563 -17.271 15.682 1.00 85.94 145 GLU A C 1
ATOM 1206 O O . GLU A 1 145 ? 6.789 -17.455 16.620 1.00 85.94 145 GLU A O 1
ATOM 1211 N N . ASN A 1 146 ? 7.369 -17.840 14.480 1.00 75.88 146 ASN A N 1
ATOM 1212 C CA . ASN A 1 146 ? 6.185 -18.620 14.085 1.00 75.88 146 ASN A CA 1
ATOM 1213 C C . ASN A 1 146 ? 4.857 -17.887 14.333 1.00 75.88 146 ASN A C 1
ATOM 1215 O O . ASN A 1 146 ? 3.828 -18.507 14.606 1.00 75.88 146 ASN A O 1
ATOM 1219 N N . LYS A 1 147 ? 4.872 -16.554 14.258 1.00 76.81 147 LYS A N 1
ATOM 1220 C CA . LYS A 1 147 ? 3.656 -15.750 14.328 1.00 76.81 147 LYS A CA 1
ATOM 1221 C C . LYS A 1 147 ? 3.051 -15.656 12.937 1.00 76.81 147 LYS A C 1
ATOM 1223 O O . LYS A 1 147 ? 3.733 -15.274 11.987 1.00 76.81 147 LYS A O 1
ATOM 1228 N N . GLU A 1 148 ? 1.771 -15.994 12.845 1.00 78.88 148 GLU A N 1
ATOM 1229 C CA . GLU A 1 148 ? 0.979 -15.779 11.640 1.00 78.88 148 GLU A CA 1
ATOM 1230 C C . GLU A 1 148 ? 0.965 -14.291 11.297 1.00 78.88 148 GLU A C 1
ATOM 1232 O O . GLU A 1 148 ? 0.882 -13.452 12.190 1.00 78.88 148 GLU A O 1
ATOM 1237 N N . PHE A 1 149 ? 1.080 -13.966 10.015 1.00 77.31 149 PHE A N 1
ATOM 1238 C CA . PHE A 1 149 ? 1.038 -12.597 9.530 1.00 77.31 149 PHE A CA 1
ATOM 1239 C C . PHE A 1 149 ? -0.342 -12.323 8.939 1.00 77.31 149 PHE A C 1
ATOM 1241 O O . PHE A 1 149 ? -0.750 -13.000 8.004 1.00 77.31 149 PHE A O 1
ATOM 1248 N N . ASN A 1 150 ? -1.044 -11.343 9.501 1.00 80.50 150 ASN A N 1
ATOM 1249 C CA . ASN A 1 150 ? -2.422 -10.998 9.155 1.00 80.50 150 ASN A CA 1
ATOM 1250 C C . ASN A 1 150 ? -2.610 -9.474 9.144 1.00 80.50 150 ASN A C 1
ATOM 1252 O O . ASN A 1 150 ? -1.710 -8.724 9.547 1.00 80.50 150 ASN A O 1
ATOM 1256 N N . ARG A 1 151 ? -3.791 -9.009 8.726 1.00 79.62 151 ARG A N 1
ATOM 1257 C CA . ARG A 1 151 ? -4.127 -7.579 8.599 1.00 79.62 151 ARG A CA 1
ATOM 1258 C C . ARG A 1 151 ? -3.934 -6.763 9.880 1.00 79.62 151 ARG A C 1
ATOM 1260 O O . ARG A 1 151 ? -3.523 -5.608 9.819 1.00 79.62 151 ARG A O 1
ATOM 1267 N N . PHE A 1 152 ? -4.180 -7.371 11.040 1.00 84.38 152 PHE A N 1
ATOM 1268 C CA . PHE A 1 152 ? -4.018 -6.730 12.348 1.00 84.38 152 PHE A CA 1
ATOM 1269 C C . PHE A 1 152 ? -2.545 -6.410 12.608 1.00 84.38 152 PHE A C 1
ATOM 1271 O O . PHE A 1 152 ? -2.178 -5.264 12.866 1.00 84.38 152 PHE A O 1
ATOM 1278 N N . ILE A 1 153 ? -1.679 -7.417 12.466 1.00 84.00 153 ILE A N 1
ATOM 1279 C CA . ILE A 1 153 ? -0.234 -7.260 12.659 1.00 84.00 153 ILE A CA 1
ATOM 1280 C C . ILE A 1 153 ? 0.338 -6.323 11.602 1.00 84.00 153 ILE A C 1
ATOM 1282 O O . ILE A 1 153 ? 1.203 -5.496 11.890 1.00 84.00 153 ILE A O 1
ATOM 1286 N N . TYR A 1 154 ? -0.161 -6.449 10.378 1.00 82.19 154 TYR A N 1
ATOM 1287 C CA . TYR A 1 154 ? 0.194 -5.588 9.271 1.00 82.19 154 TYR A CA 1
ATOM 1288 C C . TYR A 1 154 ? -0.064 -4.105 9.602 1.00 82.19 154 TYR A C 1
ATOM 1290 O O . TYR A 1 154 ? 0.856 -3.288 9.496 1.00 82.19 154 TYR A O 1
ATOM 1298 N N . ALA A 1 155 ? -1.263 -3.777 10.099 1.00 84.19 155 ALA A N 1
ATOM 1299 C CA . ALA A 1 155 ? -1.624 -2.434 10.546 1.00 84.19 155 ALA A CA 1
ATOM 1300 C C . ALA A 1 155 ? -0.736 -1.938 11.702 1.00 84.19 155 ALA A C 1
ATOM 1302 O O . ALA A 1 155 ? -0.251 -0.806 11.658 1.00 84.19 155 ALA A O 1
ATOM 1303 N N . SER A 1 156 ? -0.447 -2.787 12.698 1.00 87.12 156 SER A N 1
ATOM 1304 C CA . SER A 1 156 ? 0.441 -2.425 13.815 1.00 87.12 156 SER A CA 1
ATOM 1305 C C . SER A 1 156 ? 1.856 -2.063 13.353 1.00 87.12 156 SER A C 1
ATOM 1307 O O . SER A 1 156 ? 2.435 -1.095 13.838 1.00 87.12 156 SER A O 1
ATOM 1309 N N . ILE A 1 157 ? 2.426 -2.819 12.408 1.00 84.69 157 ILE A N 1
ATOM 1310 C CA . ILE A 1 157 ? 3.770 -2.536 11.882 1.00 84.69 157 ILE A CA 1
ATOM 1311 C C . ILE A 1 157 ? 3.776 -1.229 11.082 1.00 84.69 157 ILE A C 1
ATOM 1313 O O . ILE A 1 157 ? 4.743 -0.471 11.171 1.00 84.69 157 ILE A O 1
ATOM 1317 N N . LEU A 1 158 ? 2.715 -0.957 10.311 1.00 82.44 158 LEU A N 1
ATOM 1318 C CA . LEU A 1 158 ? 2.582 0.304 9.580 1.00 82.44 158 LEU A CA 1
ATOM 1319 C C . LEU A 1 158 ? 2.608 1.512 10.525 1.00 82.44 158 LEU A C 1
ATOM 1321 O O . LEU A 1 158 ? 3.381 2.438 10.293 1.00 82.44 158 LEU A O 1
ATOM 1325 N N . LEU A 1 159 ? 1.815 1.467 11.599 1.00 85.94 159 LEU A N 1
ATOM 1326 C CA . LEU A 1 159 ? 1.752 2.524 12.616 1.00 85.94 159 LEU A CA 1
ATOM 1327 C C . LEU A 1 159 ? 3.089 2.751 13.335 1.00 85.94 159 LEU A C 1
ATOM 1329 O O . LEU A 1 159 ? 3.359 3.855 13.794 1.00 85.94 159 LEU A O 1
ATOM 1333 N N . GLU A 1 160 ? 3.922 1.715 13.455 1.00 86.31 160 GLU A N 1
ATOM 1334 C CA . GLU A 1 160 ? 5.220 1.819 14.126 1.00 86.31 160 GLU A CA 1
ATOM 1335 C C . GLU A 1 160 ? 6.302 2.463 13.245 1.00 86.31 160 GLU A C 1
ATOM 1337 O O . GLU A 1 160 ? 7.211 3.121 13.750 1.00 86.31 160 GLU A O 1
ATOM 1342 N N . ILE A 1 161 ? 6.254 2.233 11.932 1.00 81.50 161 ILE A N 1
ATOM 1343 C CA . ILE A 1 161 ? 7.349 2.594 11.019 1.00 81.50 161 ILE A CA 1
ATOM 1344 C C . ILE A 1 161 ? 7.127 3.938 10.336 1.00 81.50 161 ILE A C 1
ATOM 1346 O O . ILE A 1 161 ? 8.104 4.629 10.025 1.00 81.50 161 ILE A O 1
ATOM 1350 N N . TYR A 1 162 ? 5.875 4.279 10.052 1.00 79.00 162 TYR A N 1
ATOM 1351 C CA . TYR A 1 162 ? 5.541 5.365 9.147 1.00 79.00 162 TYR A CA 1
ATOM 1352 C C . TYR A 1 162 ? 4.822 6.512 9.854 1.00 79.00 162 TYR A C 1
ATOM 1354 O O . TYR A 1 162 ? 4.092 6.310 10.820 1.00 79.00 162 TYR A O 1
ATOM 1362 N N . ASP A 1 163 ? 5.048 7.725 9.354 1.00 79.88 163 ASP A N 1
ATOM 1363 C CA . ASP A 1 163 ? 4.566 8.974 9.936 1.00 79.88 163 ASP A CA 1
ATOM 1364 C C . ASP A 1 163 ? 3.939 9.904 8.880 1.00 79.88 163 ASP A C 1
ATOM 1366 O O . ASP A 1 163 ? 3.916 9.610 7.684 1.00 79.88 163 ASP A O 1
ATOM 1370 N N . GLU A 1 164 ? 3.417 11.050 9.320 1.00 77.25 164 GLU A N 1
ATOM 1371 C CA . GLU A 1 164 ? 2.723 12.016 8.458 1.00 77.25 164 GLU A CA 1
ATOM 1372 C C . GLU A 1 164 ? 3.592 12.537 7.302 1.00 77.25 164 GLU A C 1
ATOM 1374 O O . GLU A 1 164 ? 3.078 12.793 6.215 1.00 77.25 164 GLU A O 1
ATOM 1379 N N . ASN A 1 165 ? 4.916 12.642 7.471 1.00 75.75 165 ASN A N 1
ATOM 1380 C CA . ASN A 1 165 ? 5.807 13.114 6.402 1.00 75.75 165 ASN A CA 1
ATOM 1381 C C . ASN A 1 165 ? 5.931 12.101 5.261 1.00 75.75 165 ASN A C 1
ATOM 1383 O O . ASN A 1 165 ? 6.412 12.418 4.164 1.00 75.75 165 ASN A O 1
ATOM 1387 N N . ASP A 1 166 ? 5.514 10.865 5.505 1.00 69.62 166 ASP A N 1
ATOM 1388 C CA . ASP A 1 166 ? 5.420 9.833 4.492 1.00 69.62 166 ASP A CA 1
ATOM 1389 C C . ASP A 1 166 ? 4.101 9.897 3.721 1.00 69.62 166 ASP A C 1
ATOM 1391 O O . ASP A 1 166 ? 3.951 9.220 2.712 1.00 69.62 166 ASP A O 1
ATOM 1395 N N . PHE A 1 167 ? 3.154 10.730 4.142 1.00 66.50 167 PHE A N 1
ATOM 1396 C CA . PHE A 1 167 ? 1.844 10.841 3.529 1.00 66.50 167 PHE A CA 1
ATOM 1397 C C . PHE A 1 167 ? 1.826 11.973 2.492 1.00 66.50 167 PHE A C 1
ATOM 1399 O O . PHE A 1 167 ? 1.956 13.144 2.831 1.00 66.50 167 PHE A O 1
ATOM 1406 N N . VAL A 1 168 ? 1.658 11.656 1.203 1.00 57.09 168 VAL A N 1
ATOM 1407 C CA . VAL A 1 168 ? 1.445 12.677 0.152 1.00 57.09 168 VAL A CA 1
ATOM 1408 C C . VAL A 1 168 ? 0.271 12.285 -0.734 1.00 57.09 168 VAL A C 1
ATOM 1410 O O . VAL A 1 168 ? 0.294 11.232 -1.362 1.00 57.09 168 VAL A O 1
ATOM 1413 N N . LEU A 1 169 ? -0.749 13.141 -0.800 1.00 48.78 169 LEU A N 1
ATOM 1414 C CA . LEU A 1 169 ? -1.939 12.961 -1.636 1.00 48.78 169 LEU A CA 1
ATOM 1415 C C . LEU A 1 169 ? -1.706 13.361 -3.102 1.00 48.78 169 LEU A C 1
ATOM 1417 O O . LEU A 1 169 ? -0.902 14.259 -3.352 1.00 48.78 169 LEU A O 1
ATOM 1421 N N . PRO A 1 170 ? -2.406 12.737 -4.077 1.00 44.16 170 PRO A N 1
ATOM 1422 C CA . PRO A 1 170 ? -3.579 11.853 -3.950 1.00 44.16 170 PRO A CA 1
ATOM 1423 C C . PRO A 1 170 ? -3.234 10.363 -3.768 1.00 44.16 170 PRO A C 1
ATOM 1425 O O . PRO A 1 170 ? -4.045 9.492 -4.055 1.00 44.16 170 PRO A O 1
ATOM 1428 N N . MET A 1 171 ? -2.014 10.051 -3.332 1.00 46.28 171 MET A N 1
ATOM 1429 C CA . MET A 1 171 ? -1.511 8.686 -3.245 1.00 46.28 171 MET A CA 1
ATOM 1430 C C . MET A 1 171 ? -0.572 8.538 -2.055 1.00 46.28 171 MET A C 1
ATOM 1432 O O . MET A 1 171 ? 0.608 8.372 -2.304 1.00 46.28 171 MET A O 1
ATOM 1436 N N . VAL A 1 172 ? -1.044 8.650 -0.809 1.00 47.56 172 VAL A N 1
ATOM 1437 C CA . VAL A 1 172 ? -0.335 8.354 0.470 1.00 47.56 172 VAL A CA 1
ATOM 1438 C C . VAL A 1 172 ? 1.131 7.841 0.335 1.00 47.56 172 VAL A C 1
ATOM 1440 O O . VAL A 1 172 ? 1.373 6.690 0.645 1.00 47.56 172 VAL A O 1
ATOM 1443 N N . LYS A 1 173 ? 2.094 8.598 -0.239 1.00 45.19 173 LYS A N 1
ATOM 1444 C CA . LYS A 1 173 ? 3.303 8.042 -0.934 1.00 45.19 173 LYS A CA 1
ATOM 1445 C C . LYS A 1 173 ? 3.274 6.512 -1.209 1.00 45.19 173 LYS A C 1
ATOM 1447 O O . LYS A 1 173 ? 4.189 5.794 -0.808 1.00 45.19 173 LYS A O 1
ATOM 1452 N N . LEU A 1 174 ? 2.224 5.984 -1.854 1.00 44.84 174 LEU A N 1
ATOM 1453 C CA . LEU A 1 174 ? 1.800 4.565 -1.735 1.00 44.84 174 LEU A CA 1
ATOM 1454 C C . LEU A 1 174 ? 2.701 3.538 -2.423 1.00 44.84 174 LEU A C 1
ATOM 1456 O O . LEU A 1 174 ? 2.373 2.362 -2.556 1.00 44.84 174 LEU A O 1
ATOM 1460 N N . ASN A 1 175 ? 3.873 3.945 -2.865 1.00 43.69 175 ASN A N 1
ATOM 1461 C CA . ASN A 1 175 ? 4.697 3.124 -3.729 1.00 43.69 175 ASN A CA 1
ATOM 1462 C C . ASN A 1 175 ? 5.489 2.060 -2.961 1.00 43.69 175 ASN A C 1
ATOM 1464 O O . ASN A 1 175 ? 6.135 1.230 -3.579 1.00 43.69 175 ASN A O 1
ATOM 1468 N N . PHE A 1 176 ? 5.397 2.034 -1.630 1.00 40.91 176 PHE A N 1
ATOM 1469 C CA . PHE A 1 176 ? 5.868 0.927 -0.782 1.00 40.91 176 PHE A CA 1
ATOM 1470 C C . PHE A 1 176 ? 5.063 0.709 0.489 1.00 40.91 176 PHE A C 1
ATOM 1472 O O . PHE A 1 176 ? 5.225 -0.324 1.145 1.00 40.91 176 PHE A O 1
ATOM 1479 N N . PHE A 1 177 ? 4.169 1.641 0.817 1.00 45.16 177 PHE A N 1
ATOM 1480 C CA . PHE A 1 177 ? 3.035 1.315 1.652 1.00 45.16 177 PHE A CA 1
ATOM 1481 C C . PHE A 1 177 ? 2.241 0.267 0.916 1.00 45.16 177 PHE A C 1
ATOM 1483 O O . PHE A 1 177 ? 1.491 0.536 -0.020 1.00 45.16 177 PHE A O 1
ATOM 1490 N N . ARG A 1 178 ? 2.465 -0.962 1.339 1.00 54.28 178 ARG A N 1
ATOM 1491 C CA . ARG A 1 178 ? 1.499 -2.005 1.130 1.00 54.28 178 ARG A CA 1
ATOM 1492 C C . ARG A 1 178 ? 0.149 -1.413 1.609 1.00 54.28 178 ARG A C 1
ATOM 1494 O O . ARG A 1 178 ? 0.052 -0.913 2.727 1.00 54.28 178 ARG A O 1
ATOM 1501 N N . LEU A 1 179 ? -0.840 -1.276 0.733 1.00 59.53 179 LEU A N 1
ATOM 1502 C CA . LEU A 1 179 ? -2.145 -0.786 1.183 1.00 59.53 179 LEU A CA 1
ATOM 1503 C C . LEU A 1 179 ? -2.771 -1.877 2.040 1.00 59.53 179 LEU A C 1
ATOM 1505 O O . LEU A 1 179 ? -2.662 -3.062 1.719 1.00 59.53 179 LEU A O 1
ATOM 1509 N N . LEU A 1 180 ? -3.416 -1.483 3.131 1.00 61.72 180 LEU A N 1
ATOM 1510 C CA . LEU A 1 180 ? -4.252 -2.417 3.859 1.00 61.72 180 LEU A CA 1
ATOM 1511 C C . LEU A 1 180 ? -5.619 -2.467 3.176 1.00 61.72 180 LEU A C 1
ATOM 1513 O O . LEU A 1 180 ? -6.357 -1.484 3.205 1.00 61.72 180 LEU A O 1
ATOM 1517 N N . ASP A 1 181 ? -5.962 -3.613 2.593 1.00 67.94 181 ASP A N 1
ATOM 1518 C CA . ASP A 1 181 ? -7.367 -3.982 2.457 1.00 67.94 181 ASP A CA 1
ATOM 1519 C C . ASP A 1 181 ? -7.856 -4.365 3.861 1.00 67.94 181 ASP A C 1
ATOM 1521 O O . ASP A 1 181 ? -7.395 -5.365 4.415 1.00 67.94 181 ASP A O 1
ATOM 1525 N N . PRO A 1 182 ? -8.743 -3.581 4.494 1.00 63.72 182 PRO A N 1
ATOM 1526 C CA . PRO A 1 182 ? -9.092 -3.815 5.888 1.00 63.72 182 PRO A CA 1
ATOM 1527 C C . PRO A 1 182 ? -9.937 -5.084 6.079 1.00 63.72 182 PRO A C 1
ATOM 1529 O O . PRO A 1 182 ? -10.133 -5.507 7.216 1.00 63.72 182 PRO A O 1
ATOM 1532 N N . ASN A 1 183 ? -10.400 -5.717 4.995 1.00 72.38 183 ASN A N 1
ATOM 1533 C CA . ASN A 1 183 ? -11.118 -6.985 5.035 1.00 72.38 183 ASN A CA 1
ATOM 1534 C C . ASN A 1 183 ? -10.256 -8.203 4.706 1.00 72.38 183 ASN A C 1
ATOM 1536 O O . ASN A 1 183 ? -10.715 -9.319 4.937 1.00 72.38 183 ASN A O 1
ATOM 1540 N N . SER A 1 184 ? -9.026 -8.024 4.227 1.00 63.25 184 SER A N 1
ATOM 1541 C CA . SER A 1 184 ? -8.206 -9.128 3.732 1.00 63.25 184 SER A CA 1
ATOM 1542 C C . SER A 1 184 ? -6.865 -9.218 4.452 1.00 63.25 184 SER A C 1
ATOM 1544 O O . SER A 1 184 ? -6.254 -8.207 4.787 1.00 63.25 184 SER A O 1
ATOM 1546 N N . ASP A 1 185 ? -6.378 -10.445 4.649 1.00 64.31 185 ASP A N 1
ATOM 1547 C CA . ASP A 1 185 ? -4.978 -10.696 5.019 1.00 64.31 185 ASP A CA 1
ATOM 1548 C C . ASP A 1 185 ? -4.032 -10.547 3.816 1.00 64.31 185 ASP A C 1
ATOM 1550 O O . ASP A 1 185 ? -2.806 -10.593 3.960 1.00 64.31 185 ASP A O 1
ATOM 1554 N N . PHE A 1 186 ? -4.594 -10.328 2.622 1.00 60.59 186 PHE A N 1
ATOM 1555 C CA . PHE A 1 186 ? -3.839 -9.948 1.444 1.00 60.59 186 PHE A CA 1
ATOM 1556 C C . PHE A 1 186 ? -3.134 -8.613 1.673 1.00 60.59 186 PHE A C 1
ATOM 1558 O O . PHE A 1 186 ? -3.734 -7.554 1.863 1.00 60.59 186 PHE A O 1
ATOM 1565 N N . VAL A 1 187 ? -1.812 -8.667 1.596 1.00 60.25 187 VAL A N 1
ATOM 1566 C CA . VAL A 1 187 ? -0.974 -7.481 1.609 1.00 60.25 187 VAL A CA 1
ATOM 1567 C C . VAL A 1 187 ? -0.890 -6.931 0.195 1.00 60.25 187 VAL A C 1
ATOM 1569 O O . VAL A 1 187 ? -0.202 -7.492 -0.660 1.00 60.25 187 VAL A O 1
ATOM 1572 N N . VAL A 1 188 ? -1.533 -5.786 -0.032 1.00 52.91 188 VAL A N 1
ATOM 1573 C CA . VAL A 1 188 ? -1.520 -5.115 -1.332 1.00 52.91 188 VAL A CA 1
ATOM 1574 C C . VAL A 1 188 ? -0.128 -4.559 -1.603 1.00 52.91 188 VAL A C 1
ATOM 1576 O O . VAL A 1 188 ? 0.193 -3.446 -1.207 1.00 52.91 188 VAL A O 1
ATOM 1579 N N . THR A 1 189 ? 0.732 -5.314 -2.283 1.00 56.47 189 THR A N 1
ATOM 1580 C CA . THR A 1 189 ? 1.993 -4.771 -2.808 1.00 56.47 189 THR A CA 1
ATOM 1581 C C . THR A 1 189 ? 1.702 -4.000 -4.095 1.00 56.47 189 THR A C 1
ATOM 1583 O O . THR A 1 189 ? 1.119 -4.539 -5.025 1.00 56.47 189 THR A O 1
ATOM 1586 N N . THR A 1 190 ? 2.092 -2.729 -4.186 1.00 53.41 190 THR A N 1
ATOM 1587 C CA . THR A 1 190 ? 1.747 -1.866 -5.335 1.00 53.41 190 THR A CA 1
ATOM 1588 C C . THR A 1 190 ? 2.426 -2.274 -6.649 1.00 53.41 190 THR A C 1
ATOM 1590 O O . THR A 1 190 ? 2.012 -1.860 -7.731 1.00 53.41 190 THR A O 1
ATOM 1593 N N . TYR A 1 191 ? 3.418 -3.164 -6.600 1.00 57.62 191 TYR A N 1
ATOM 1594 C CA . TYR A 1 191 ? 4.084 -3.721 -7.781 1.00 57.62 191 TYR A CA 1
ATOM 1595 C C . TYR A 1 191 ? 3.654 -5.154 -8.046 1.00 57.62 191 TYR A C 1
ATOM 1597 O O . TYR A 1 191 ? 4.486 -6.059 -8.121 1.00 57.62 191 TYR A O 1
ATOM 1605 N N . VAL A 1 192 ? 2.346 -5.342 -8.206 1.00 59.28 192 VAL A N 1
ATOM 1606 C CA . VAL A 1 192 ? 1.789 -6.595 -8.708 1.00 59.28 192 VAL A CA 1
ATOM 1607 C C . VAL A 1 192 ? 2.282 -6.781 -10.143 1.00 59.28 192 VAL A C 1
ATOM 1609 O O . VAL A 1 192 ? 1.803 -6.147 -11.077 1.00 59.28 192 VAL A O 1
ATOM 1612 N N . GLY A 1 193 ? 3.304 -7.612 -10.331 1.00 59.91 193 GLY A N 1
ATOM 1613 C CA . GLY A 1 193 ? 3.613 -8.154 -11.650 1.00 59.91 193 GLY A CA 1
ATOM 1614 C C . GLY A 1 193 ? 2.522 -9.136 -12.063 1.00 59.91 193 GLY A C 1
ATOM 1615 O O . GLY A 1 193 ? 1.769 -9.629 -11.223 1.00 59.91 193 GLY A O 1
ATOM 1616 N N . LYS A 1 194 ? 2.447 -9.481 -13.351 1.00 60.12 194 LYS A N 1
ATOM 1617 C CA . LYS A 1 194 ? 1.707 -10.681 -13.739 1.00 60.12 194 LYS A CA 1
ATOM 1618 C C . LYS A 1 194 ? 2.253 -11.840 -12.901 1.00 60.12 194 LYS A C 1
ATOM 1620 O O . LYS A 1 194 ? 3.470 -12.044 -12.883 1.00 60.12 194 LYS A O 1
ATOM 1625 N N . GLY A 1 195 ? 1.377 -12.542 -12.183 1.00 49.12 195 GLY A N 1
ATOM 1626 C CA . GLY A 1 195 ? 1.763 -13.773 -11.502 1.00 49.12 195 GLY A CA 1
ATOM 1627 C C . GLY A 1 195 ? 2.522 -14.646 -12.496 1.00 49.12 195 GLY A C 1
ATOM 1628 O O . GLY A 1 195 ? 2.130 -14.738 -13.668 1.00 49.12 195 GLY A O 1
ATOM 1629 N N . TYR A 1 196 ? 3.658 -15.206 -12.081 1.00 30.80 196 TYR A N 1
ATOM 1630 C CA . TYR A 1 196 ? 4.237 -16.283 -12.871 1.00 30.80 196 TYR A CA 1
ATOM 1631 C C . TYR A 1 196 ? 3.162 -17.371 -12.963 1.00 30.80 196 TYR A C 1
ATOM 1633 O O . TYR A 1 196 ? 2.532 -17.648 -11.942 1.00 30.80 196 TYR A O 1
ATOM 1641 N N . PRO A 1 197 ? 2.876 -17.919 -14.157 1.00 32.09 197 PRO A N 1
ATOM 1642 C CA . PRO A 1 197 ? 2.053 -19.113 -14.213 1.00 32.09 197 PRO A CA 1
ATOM 1643 C C . PRO A 1 197 ? 2.729 -20.165 -13.329 1.00 32.09 197 PRO A C 1
ATOM 1645 O O . PRO A 1 197 ? 3.931 -20.400 -13.483 1.00 32.09 197 PRO A O 1
ATOM 1648 N N . GLU A 1 198 ? 1.969 -20.692 -12.371 1.00 30.48 198 GLU A N 1
ATOM 1649 C CA . GLU A 1 198 ? 2.296 -21.949 -11.696 1.00 30.48 198 GLU A CA 1
ATOM 1650 C C . GLU A 1 198 ? 2.474 -23.076 -12.723 1.00 30.48 198 GLU A C 1
ATOM 1652 O O . GLU A 1 198 ? 1.746 -23.071 -13.749 1.00 30.48 198 GLU A O 1
#

Radius of gyration: 21.42 Å; chains: 1; bounding box: 64×41×66 Å

Foldseek 3Di:
DPDPVPVVVVVVVVVVVVVCVVVPPPAQDCVLLVLLLVVCCVPPVQLSVLLLVLQLVVQVQCCVQVVFVHQAPVSLLVNLVVLLVDVPDDGPDPDDSPCSNLVSQVVSQFAFDDPVSVVVSVVVVPVCRHLLNQLVVVVVVCVVVVHDQFLNVLSVSCVVRDDRVCQDPPDGSCSQCQDRPSHTSDRRHSGDHNPDDD

Secondary structure (DSSP, 8-state):
--SSHHHHHHHHHHHHHHHHGGGS----B-HHHHHHHHHHHHH-HHHHHHHHHHHHHHHHHHHHTTSSSSSSHHHHHHHHHHHTT-TT--------HHHHHHHHHHHTT--SS-HHHHHTTHHHHT-TTBHHHHHHHHHHHHHHTTPPP-HHHHHHHHHHH--GGG--TTTTTTTTS-EE-TT-S-EE-S--PPPPP-